Protein AF-A0A1Y0MQ71-F1 (afdb_monomer_lite)

Foldseek 3Di:
DDDDDDDDDDDPVPPPPPQDWDWQDKDFLPLAAEEEEEEAQEAEEEEEADQHRIKTKIKGKDFDQRVQKDWDWDDDRNYIYIYIDGHPPDDDDPDVVCPPRRTHMYMYIYHHAAHEYEYEYEEHEYEYEDHYQAYHYEYQYYEYHYACYFYAEEDYYAAYEYAYAYEAQEDEDEDEDEPEEAAADDPGGNHYYYYYYNYYYYHHHYDD

Sequence (208 aa):
MRYFSIILLWLSFSPWALAQIETIKDIDASTLQVLQVDVDNISRLTVRTSQTNRFKAFMNTEGEFAAELVLNLIEAGGTWNINIGFAPGFTPTDDKLGAHKVIAAELILEIPKGKYLNVSGRCLSVALDGEFAAVELRLDGGNINAKNFLASGVLATSDGNINVKGLSGLYAETVGDPDKIDNRLPQSGTHKISVVAPRGNIRLKAKN

pLDDT: mean 86.79, std 15.9, range [43.97, 98.81]

Secondary structure (DSSP, 8-state):
---------------------EEEEEEE-SS--EEEEE-SS-SEEEEEEESSSEEEEEEEEESTTGGGEEEEEEEETTEEEEEEEEPTT------TTTTT---EEEEEEEEETT-EEEEEEEE-EEEEEEEEEEEEEEEEES-EEEEEEEEEEEEEESSS-EEEEEPTTEEEEEES--SEEEEES-S--SEEEEEE-SSSEEEEEE--

Radius of gyration: 21.51 Å; chains: 1; bounding box: 72×62×42 Å

Structure (mmCIF, N/CA/C/O backbone):
data_AF-A0A1Y0MQ71-F1
#
_entry.id   AF-A0A1Y0MQ71-F1
#
loop_
_atom_site.group_PDB
_atom_site.id
_atom_site.type_symbol
_atom_site.label_atom_id
_atom_site.label_alt_id
_atom_site.label_comp_id
_atom_site.label_asym_id
_atom_site.label_entity_id
_atom_site.label_seq_id
_atom_site.pdbx_PDB_ins_code
_atom_site.Cartn_x
_atom_site.Cartn_y
_atom_site.Cartn_z
_atom_site.occupancy
_atom_site.B_iso_or_equiv
_atom_site.auth_seq_id
_atom_site.auth_comp_id
_atom_site.auth_asym_id
_atom_site.auth_atom_id
_atom_site.pdbx_PDB_model_num
ATOM 1 N N . MET A 1 1 ? 53.744 50.545 3.471 1.00 44.28 1 MET A N 1
ATOM 2 C CA . MET A 1 1 ? 52.723 50.731 2.414 1.00 44.28 1 MET A CA 1
ATOM 3 C C . MET A 1 1 ? 51.681 49.644 2.663 1.00 44.28 1 MET A C 1
ATOM 5 O O . MET A 1 1 ? 52.001 48.494 2.438 1.00 44.28 1 MET A O 1
ATOM 9 N N . ARG A 1 2 ? 50.604 49.823 3.440 1.00 45.59 2 ARG A N 1
ATOM 10 C CA . ARG A 1 2 ? 49.530 50.836 3.452 1.00 45.59 2 ARG A CA 1
ATOM 11 C C . ARG A 1 2 ? 48.692 50.807 2.158 1.00 45.59 2 ARG A C 1
ATOM 13 O O . ARG A 1 2 ? 49.129 51.352 1.154 1.00 45.59 2 ARG A O 1
ATOM 20 N N . TYR A 1 3 ? 47.491 50.233 2.334 1.00 52.31 3 TYR A N 1
ATOM 21 C CA . TYR A 1 3 ? 46.225 50.351 1.587 1.00 52.31 3 TYR A CA 1
ATOM 22 C C . TYR A 1 3 ? 45.990 49.430 0.387 1.00 52.31 3 TYR A C 1
ATOM 24 O O . TYR A 1 3 ? 46.930 49.143 -0.333 1.00 52.31 3 TYR A O 1
ATOM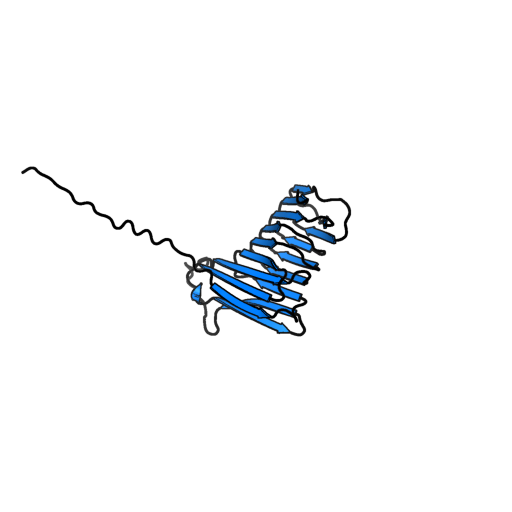 32 N N . PHE A 1 4 ? 44.775 49.019 0.008 1.00 49.03 4 PHE A N 1
ATOM 33 C CA . PHE A 1 4 ? 43.390 48.926 0.537 1.00 49.03 4 PHE A CA 1
ATOM 34 C C . PHE A 1 4 ? 42.535 48.730 -0.742 1.00 49.03 4 PHE A C 1
ATOM 36 O O . PHE A 1 4 ? 42.935 49.236 -1.791 1.00 49.03 4 PHE A O 1
ATOM 43 N N . SER A 1 5 ? 41.337 48.140 -0.636 1.00 50.25 5 SER A N 1
ATOM 44 C CA . SER A 1 5 ? 40.259 48.074 -1.666 1.00 50.25 5 SER A CA 1
ATOM 45 C C . SER A 1 5 ? 40.260 46.794 -2.523 1.00 50.25 5 SER A C 1
ATOM 47 O O . SER A 1 5 ? 41.122 46.623 -3.372 1.00 50.25 5 SER A O 1
ATOM 49 N N . ILE A 1 6 ? 39.465 45.760 -2.205 1.00 58.97 6 ILE A N 1
ATOM 50 C CA . ILE A 1 6 ? 37.991 45.601 -2.337 1.00 58.97 6 ILE A CA 1
ATOM 51 C C . ILE A 1 6 ? 37.548 45.377 -3.793 1.00 58.97 6 ILE A C 1
ATOM 53 O O . ILE A 1 6 ? 37.696 46.274 -4.610 1.00 58.97 6 ILE A O 1
ATOM 57 N N . ILE A 1 7 ? 36.970 44.189 -4.038 1.00 54.56 7 ILE A N 1
ATOM 58 C CA . ILE A 1 7 ? 35.753 43.820 -4.812 1.00 54.56 7 ILE A CA 1
ATOM 59 C C . ILE A 1 7 ? 35.741 42.274 -4.743 1.00 54.56 7 ILE A C 1
ATOM 61 O O . ILE A 1 7 ? 36.527 41.615 -5.408 1.00 54.56 7 ILE A O 1
ATOM 65 N N . LEU A 1 8 ? 35.152 41.614 -3.740 1.00 56.97 8 LEU A N 1
ATOM 66 C CA . LEU A 1 8 ? 33.726 41.317 -3.542 1.00 56.97 8 LEU A CA 1
ATOM 67 C C . LEU A 1 8 ? 32.816 41.593 -4.752 1.00 56.97 8 LEU A C 1
ATOM 69 O O . LEU A 1 8 ? 32.302 42.698 -4.877 1.00 56.97 8 LEU A O 1
ATOM 73 N N . LEU A 1 9 ? 32.531 40.573 -5.570 1.00 50.19 9 LEU A N 1
ATOM 74 C CA . LEU A 1 9 ? 31.205 40.434 -6.179 1.00 50.19 9 LEU A CA 1
ATOM 75 C C . LEU A 1 9 ? 30.901 38.977 -6.585 1.00 50.19 9 LEU A C 1
ATOM 77 O O . LEU A 1 9 ? 31.442 38.449 -7.546 1.00 50.19 9 LEU A O 1
ATOM 81 N N . TRP A 1 10 ? 29.992 38.374 -5.817 1.00 51.09 10 TRP A N 1
ATOM 82 C CA . TRP A 1 10 ? 28.863 37.580 -6.307 1.00 51.09 10 TRP A CA 1
ATOM 83 C C . TRP A 1 10 ? 29.130 36.437 -7.294 1.00 51.09 10 TRP A C 1
ATOM 85 O O . TRP A 1 10 ? 28.983 36.594 -8.499 1.00 51.09 10 TRP A O 1
ATOM 95 N N . LEU A 1 11 ? 29.281 35.231 -6.752 1.00 49.94 11 LEU A N 1
ATOM 96 C CA . LEU A 1 11 ? 28.632 34.047 -7.319 1.00 49.94 11 LEU A CA 1
ATOM 97 C C . LEU A 1 11 ? 28.221 33.116 -6.176 1.00 49.94 11 LEU A C 1
ATOM 99 O O . LEU A 1 11 ? 28.679 31.988 -6.043 1.00 49.94 11 LEU A O 1
ATOM 103 N N . SER A 1 12 ? 27.293 33.598 -5.350 1.00 49.66 12 SER A N 1
ATOM 104 C CA . SER A 1 12 ? 26.416 32.730 -4.561 1.00 49.66 12 SER A CA 1
ATOM 105 C C . SER A 1 12 ? 25.383 32.094 -5.497 1.00 49.66 12 SER A C 1
ATOM 107 O O . SER A 1 12 ? 24.180 32.261 -5.318 1.00 49.66 12 SER A O 1
ATOM 109 N N . PHE A 1 13 ? 25.841 31.407 -6.544 1.00 54.25 13 PHE A N 1
ATOM 110 C CA . PHE A 1 13 ? 24.999 30.469 -7.268 1.00 54.25 13 PHE A CA 1
ATOM 111 C C . PHE A 1 13 ? 24.965 29.226 -6.387 1.00 54.25 13 PHE A C 1
ATOM 113 O O . PHE A 1 13 ? 25.783 28.326 -6.529 1.00 54.25 13 PHE A O 1
ATOM 120 N N . SER A 1 14 ? 24.086 29.220 -5.385 1.00 62.50 14 SER A N 1
ATOM 121 C CA . SER A 1 14 ? 23.692 27.958 -4.775 1.00 62.50 14 SER A CA 1
ATOM 122 C C . SER A 1 14 ? 22.996 27.168 -5.881 1.00 62.50 14 SER A C 1
ATOM 124 O O . SER A 1 14 ? 21.925 27.614 -6.309 1.00 62.50 14 SER A O 1
ATOM 126 N N . PRO A 1 15 ? 23.541 26.047 -6.388 1.00 54.69 15 PRO A N 1
ATOM 127 C CA . PRO A 1 15 ? 22.699 25.147 -7.141 1.00 54.69 15 PRO A CA 1
ATOM 128 C C . PRO A 1 15 ? 21.646 24.676 -6.144 1.00 54.69 15 PRO A C 1
ATOM 130 O O . PRO A 1 15 ? 21.939 23.969 -5.180 1.00 54.69 15 PRO A O 1
ATOM 133 N N . TRP A 1 16 ? 20.416 25.150 -6.324 1.00 48.91 16 TRP A N 1
ATOM 134 C CA . TRP A 1 16 ? 19.265 24.438 -5.810 1.00 48.91 16 TRP A CA 1
ATOM 135 C C . TRP A 1 16 ? 19.377 23.054 -6.429 1.00 48.91 16 TRP A C 1
ATOM 137 O O . TRP A 1 16 ? 19.194 22.900 -7.635 1.00 48.91 16 TRP A O 1
ATOM 147 N N . ALA A 1 17 ? 19.820 22.083 -5.632 1.00 52.84 17 ALA A N 1
ATOM 148 C CA . ALA A 1 17 ? 19.812 20.689 -6.016 1.00 52.84 17 ALA A CA 1
ATOM 149 C C . ALA A 1 17 ? 18.341 20.325 -6.228 1.00 52.84 17 ALA A C 1
ATOM 151 O O . ALA A 1 17 ? 17.613 20.013 -5.289 1.00 52.84 17 ALA A O 1
ATOM 152 N N . LEU A 1 18 ? 17.875 20.493 -7.463 1.00 54.09 18 LEU A N 1
ATOM 153 C CA . LEU A 1 18 ? 16.592 19.989 -7.894 1.00 54.09 18 LEU A CA 1
ATOM 154 C C . LEU A 1 18 ? 16.779 18.480 -7.988 1.00 54.09 18 LEU A C 1
ATOM 156 O O . LEU A 1 18 ? 17.282 17.978 -8.989 1.00 54.09 18 LEU A O 1
ATOM 160 N N . ALA A 1 19 ? 16.434 17.766 -6.918 1.00 55.72 19 ALA A N 1
ATOM 161 C CA . ALA A 1 19 ? 16.170 16.342 -7.026 1.00 55.72 19 ALA A CA 1
ATOM 162 C C . ALA A 1 19 ? 15.092 16.176 -8.109 1.00 55.72 19 ALA A C 1
ATOM 164 O O . ALA A 1 19 ? 13.994 16.735 -7.999 1.00 55.72 19 ALA A O 1
ATOM 165 N N . GLN A 1 20 ? 15.447 15.518 -9.211 1.00 57.84 20 GLN A N 1
ATOM 166 C CA . GLN A 1 20 ? 14.554 15.350 -10.346 1.00 57.84 20 GLN A CA 1
ATOM 167 C C . GLN A 1 20 ? 13.576 14.220 -10.031 1.00 57.84 20 GLN A C 1
ATOM 169 O O . GLN A 1 20 ? 13.961 13.060 -9.943 1.00 57.84 20 GLN A O 1
ATOM 174 N N . ILE A 1 21 ? 12.296 14.562 -9.891 1.00 66.75 21 ILE A N 1
ATOM 175 C CA . ILE A 1 21 ? 11.217 13.574 -9.893 1.00 66.75 21 ILE A CA 1
ATOM 176 C C . ILE A 1 21 ? 10.925 13.235 -11.353 1.00 66.75 21 ILE A C 1
ATOM 178 O O . ILE A 1 21 ? 10.457 14.092 -12.107 1.00 66.75 21 ILE A O 1
ATOM 182 N N . GLU A 1 22 ? 11.186 11.997 -11.756 1.00 73.94 22 GLU A N 1
ATOM 183 C CA . GLU A 1 22 ? 10.904 11.535 -13.112 1.00 73.94 22 GLU A CA 1
ATOM 184 C C . GLU A 1 22 ? 9.571 10.780 -13.161 1.00 73.94 22 GLU A C 1
ATOM 186 O O . GLU A 1 22 ? 9.288 9.911 -12.332 1.00 73.94 22 GLU A O 1
ATOM 191 N N . THR A 1 23 ? 8.729 11.126 -14.141 1.00 74.94 23 THR A N 1
ATOM 192 C CA . THR A 1 23 ? 7.522 10.346 -14.449 1.00 74.94 23 THR A CA 1
ATOM 193 C C . THR A 1 23 ? 7.931 9.181 -15.332 1.00 74.94 23 THR A C 1
ATOM 195 O O . THR A 1 23 ? 8.272 9.381 -16.494 1.00 74.94 23 THR A O 1
ATOM 198 N N . ILE A 1 24 ? 7.881 7.968 -14.794 1.00 84.44 24 ILE A N 1
ATOM 199 C CA . ILE A 1 24 ? 8.388 6.777 -15.488 1.00 84.44 24 ILE A CA 1
ATOM 200 C C . ILE A 1 24 ? 7.271 6.066 -16.248 1.00 84.44 24 ILE A C 1
ATOM 202 O O . ILE A 1 24 ? 7.494 5.477 -17.306 1.00 84.44 24 ILE A O 1
ATOM 206 N N . LYS A 1 25 ? 6.046 6.112 -15.718 1.00 91.50 25 LYS A N 1
ATOM 207 C CA . LYS A 1 25 ? 4.867 5.519 -16.354 1.00 91.50 25 LYS A CA 1
ATOM 208 C C . LYS A 1 25 ? 3.671 6.440 -16.189 1.00 91.50 25 LYS A C 1
ATOM 210 O O . LYS A 1 25 ? 3.407 6.917 -15.091 1.00 91.50 25 LYS A O 1
ATOM 215 N N . ASP A 1 26 ? 2.926 6.613 -17.271 1.00 95.31 26 ASP A N 1
ATOM 216 C CA . ASP A 1 26 ? 1.573 7.158 -17.275 1.00 95.31 26 ASP A CA 1
ATOM 217 C C . ASP A 1 26 ? 0.793 6.338 -18.311 1.00 95.31 26 ASP A C 1
ATOM 219 O O . ASP A 1 26 ? 0.986 6.502 -19.520 1.00 95.31 26 ASP A O 1
ATOM 223 N N . ILE A 1 27 ? -0.044 5.403 -17.858 1.00 95.25 27 ILE A N 1
ATOM 224 C CA . ILE A 1 27 ? -0.747 4.442 -18.727 1.00 95.25 27 ILE A CA 1
ATOM 225 C C . ILE A 1 27 ? -2.211 4.252 -18.320 1.00 95.25 27 ILE A C 1
ATOM 227 O O . ILE A 1 27 ? -2.642 4.668 -17.242 1.00 95.25 27 ILE A O 1
ATOM 231 N N . ASP A 1 28 ? -3.006 3.699 -19.238 1.00 96.06 28 ASP A N 1
ATOM 232 C CA . ASP A 1 28 ? -4.424 3.448 -19.003 1.00 96.06 28 ASP A CA 1
ATOM 233 C C . ASP A 1 28 ? -4.573 2.265 -18.050 1.00 96.06 28 ASP A C 1
ATOM 235 O O . ASP A 1 28 ? -3.974 1.218 -18.260 1.00 96.06 28 ASP A O 1
ATOM 239 N N . ALA A 1 29 ? -5.353 2.456 -16.994 1.00 96.06 29 ALA A N 1
ATOM 240 C CA . ALA A 1 29 ? -5.538 1.502 -15.909 1.00 96.06 29 ALA A CA 1
ATOM 241 C C . ALA A 1 29 ? -6.984 0.999 -15.839 1.00 96.06 29 ALA A C 1
ATOM 243 O O . ALA A 1 29 ? -7.476 0.637 -14.767 1.00 96.06 29 ALA A O 1
ATOM 244 N N . SER A 1 30 ? -7.691 0.984 -16.974 1.00 93.62 30 SER A N 1
ATOM 245 C CA . SER A 1 30 ? -9.055 0.451 -17.047 1.00 93.62 30 SER A CA 1
ATOM 246 C C . SER A 1 30 ? -9.110 -1.039 -16.689 1.00 93.62 30 SER A C 1
ATOM 248 O O . SER A 1 30 ? -10.055 -1.482 -16.034 1.00 93.62 30 SER A O 1
ATOM 250 N N . THR A 1 31 ? -8.070 -1.795 -17.049 1.00 95.62 31 THR A N 1
ATOM 251 C CA . THR A 1 31 ? -7.940 -3.231 -16.767 1.00 95.62 31 THR A CA 1
ATOM 252 C C . THR A 1 31 ? -7.397 -3.530 -15.370 1.00 95.62 31 THR A C 1
ATOM 254 O O . THR A 1 31 ? -7.551 -4.657 -14.903 1.00 95.62 31 THR A O 1
ATOM 257 N N . LEU A 1 32 ? -6.797 -2.547 -14.686 1.00 97.50 32 LEU A N 1
ATOM 258 C CA . LEU A 1 32 ? -6.240 -2.720 -13.347 1.00 97.50 32 LEU A CA 1
ATOM 259 C C . LEU A 1 32 ? -7.355 -3.069 -12.358 1.00 97.50 32 LEU A C 1
ATOM 261 O O . LEU A 1 32 ? -8.319 -2.319 -12.194 1.00 97.50 32 LEU A O 1
ATOM 265 N N . GLN A 1 33 ? -7.196 -4.183 -11.657 1.00 97.94 33 GLN A N 1
ATOM 266 C CA . GLN A 1 33 ? -8.055 -4.622 -10.557 1.00 97.94 33 GLN A CA 1
ATOM 267 C C . GLN A 1 33 ? -7.247 -4.739 -9.266 1.00 97.94 33 GLN A C 1
ATOM 269 O O . GLN A 1 33 ? -7.675 -4.236 -8.225 1.00 97.94 33 GLN A O 1
ATOM 274 N N . VAL A 1 34 ? -6.064 -5.351 -9.364 1.00 98.25 34 VAL A N 1
ATOM 275 C CA . VAL A 1 34 ? -5.148 -5.589 -8.248 1.00 98.25 34 VAL A CA 1
ATOM 276 C C . VAL A 1 34 ? -3.786 -5.007 -8.589 1.00 98.25 34 VAL A C 1
ATOM 278 O O . VAL A 1 34 ? -3.207 -5.349 -9.617 1.00 98.25 34 VAL A O 1
ATOM 281 N N . LEU A 1 35 ? -3.263 -4.162 -7.709 1.00 98.25 35 LEU A N 1
ATOM 282 C CA . LEU A 1 35 ? -1.878 -3.725 -7.749 1.00 98.25 35 LEU A CA 1
ATOM 283 C C . LEU A 1 35 ? -1.082 -4.500 -6.699 1.00 98.25 35 LEU A C 1
ATOM 285 O O . LEU A 1 35 ? -1.373 -4.376 -5.510 1.00 98.25 35 LEU A O 1
ATOM 289 N N . GLN A 1 36 ? -0.087 -5.269 -7.128 1.00 97.81 36 GLN A N 1
ATOM 290 C CA . GLN A 1 36 ? 0.889 -5.909 -6.250 1.00 97.81 36 GLN A CA 1
ATOM 291 C C . GLN A 1 36 ? 2.201 -5.133 -6.321 1.00 97.81 36 GLN A C 1
ATOM 293 O O . GLN A 1 36 ? 2.704 -4.857 -7.410 1.00 97.81 36 GLN A O 1
ATOM 298 N N . VAL A 1 37 ? 2.745 -4.766 -5.168 1.00 95.25 37 VAL A N 1
ATOM 299 C CA . VAL A 1 37 ? 3.985 -3.998 -5.060 1.00 95.25 37 VAL A CA 1
ATOM 300 C C . VAL A 1 37 ? 4.932 -4.753 -4.141 1.00 95.25 37 VAL A C 1
ATOM 302 O O . VAL A 1 37 ? 4.658 -4.876 -2.948 1.00 95.25 37 VAL A O 1
ATOM 305 N N . ASP A 1 38 ? 6.032 -5.243 -4.703 1.00 88.94 38 ASP A N 1
ATOM 306 C CA . ASP A 1 38 ? 7.090 -5.927 -3.961 1.00 88.94 38 ASP A CA 1
ATOM 307 C C . ASP A 1 38 ? 8.361 -5.078 -3.999 1.00 88.94 38 ASP A C 1
ATOM 309 O O . ASP A 1 38 ? 8.937 -4.828 -5.066 1.00 88.94 38 ASP A O 1
ATOM 313 N N . VAL A 1 39 ? 8.728 -4.518 -2.847 1.00 76.06 39 VAL A N 1
ATOM 314 C CA . VAL A 1 39 ? 9.665 -3.395 -2.780 1.00 76.06 39 VAL A CA 1
ATOM 315 C C . VAL A 1 39 ? 10.624 -3.504 -1.600 1.00 76.06 39 VAL A C 1
ATOM 317 O O . VAL A 1 39 ? 10.389 -3.004 -0.502 1.00 76.06 39 VAL A O 1
ATOM 320 N N . ASP A 1 40 ? 11.773 -4.103 -1.887 1.00 77.31 40 ASP A N 1
ATOM 321 C CA . ASP A 1 40 ? 12.862 -4.319 -0.932 1.00 77.31 40 ASP A CA 1
ATOM 322 C C . ASP A 1 40 ? 14.002 -3.297 -1.018 1.00 77.31 40 ASP A C 1
ATOM 324 O O . ASP A 1 40 ? 14.785 -3.165 -0.079 1.00 77.31 40 ASP A O 1
ATOM 328 N N . ASN A 1 41 ? 14.095 -2.569 -2.133 1.00 73.44 41 ASN A N 1
ATOM 329 C CA . ASN A 1 41 ? 15.190 -1.640 -2.437 1.00 73.44 41 ASN A CA 1
ATOM 330 C C . ASN A 1 41 ? 14.737 -0.170 -2.448 1.00 73.44 41 ASN A C 1
ATOM 332 O O . ASN A 1 41 ? 15.340 0.662 -3.124 1.00 73.44 41 ASN A O 1
ATOM 336 N N . ILE A 1 42 ? 13.652 0.155 -1.737 1.00 83.06 42 ILE A N 1
ATOM 337 C CA . ILE A 1 42 ? 13.153 1.529 -1.606 1.00 83.06 42 ILE A CA 1
ATOM 338 C C . ILE A 1 42 ? 13.060 1.930 -0.139 1.00 83.06 42 ILE A C 1
ATOM 340 O O . ILE A 1 42 ? 12.716 1.121 0.716 1.00 83.06 42 ILE A O 1
ATOM 344 N N . SER A 1 43 ? 13.314 3.202 0.153 1.00 88.69 43 SER A N 1
ATOM 345 C CA . SER A 1 43 ? 13.180 3.759 1.502 1.00 88.69 43 SER A CA 1
ATOM 346 C C . SER A 1 43 ? 11.760 4.270 1.773 1.00 88.69 43 SER A C 1
ATOM 348 O O . SER A 1 43 ? 11.317 4.324 2.929 1.00 88.69 43 SER A O 1
ATOM 350 N N . ARG A 1 44 ? 11.021 4.630 0.712 1.00 93.19 44 ARG A N 1
ATOM 351 C CA . ARG A 1 44 ? 9.651 5.142 0.805 1.00 93.19 44 ARG A CA 1
ATOM 352 C C . ARG A 1 44 ? 8.770 4.684 -0.354 1.00 93.19 44 ARG A C 1
ATOM 354 O O . ARG A 1 44 ? 9.106 4.890 -1.515 1.00 93.19 44 ARG A O 1
ATOM 361 N N . LEU A 1 45 ? 7.580 4.191 -0.025 1.00 95.88 45 LEU A N 1
ATOM 362 C CA . LEU A 1 45 ? 6.470 4.013 -0.961 1.00 95.88 45 LEU A CA 1
ATOM 363 C C . LEU A 1 45 ? 5.356 5.002 -0.624 1.00 95.88 45 LEU A C 1
ATOM 365 O O . LEU A 1 45 ? 4.940 5.107 0.527 1.00 95.88 45 LEU A O 1
ATOM 369 N N . THR A 1 46 ? 4.818 5.690 -1.620 1.00 97.81 46 THR A N 1
ATOM 370 C CA . THR A 1 46 ? 3.577 6.456 -1.499 1.00 97.81 46 THR A CA 1
ATOM 371 C C . THR A 1 46 ? 2.577 5.941 -2.517 1.00 97.81 46 THR A C 1
ATOM 373 O O . THR A 1 46 ? 2.859 5.984 -3.706 1.00 97.81 46 THR A O 1
ATOM 376 N N . VAL A 1 47 ? 1.397 5.507 -2.081 1.00 98.50 47 VAL A N 1
ATOM 377 C CA . VAL A 1 47 ? 0.300 5.123 -2.978 1.00 98.50 47 VAL A CA 1
ATOM 378 C C . VAL A 1 47 ? -0.875 6.060 -2.748 1.00 98.50 47 VAL A C 1
ATOM 380 O O . VAL A 1 47 ? -1.374 6.183 -1.628 1.00 98.50 47 VAL A O 1
ATOM 383 N N . ARG A 1 48 ? -1.318 6.734 -3.808 1.00 98.56 48 ARG A N 1
ATOM 384 C CA . ARG A 1 48 ? -2.458 7.652 -3.788 1.00 98.56 48 ARG A CA 1
ATOM 385 C C . ARG A 1 48 ? -3.518 7.185 -4.765 1.00 98.56 48 ARG A C 1
ATOM 387 O O . ARG A 1 48 ? -3.202 6.670 -5.835 1.00 98.56 48 ARG A O 1
ATOM 394 N N . THR A 1 49 ? -4.773 7.400 -4.409 1.00 98.44 49 THR A N 1
ATOM 395 C CA . THR A 1 49 ? -5.890 7.111 -5.309 1.00 98.44 49 THR A CA 1
ATOM 396 C C . THR A 1 49 ? -6.353 8.359 -6.053 1.00 98.44 49 THR A C 1
ATOM 398 O O . THR A 1 49 ? -6.278 9.479 -5.548 1.00 98.44 49 THR A O 1
ATOM 401 N N . SER A 1 50 ? -6.850 8.149 -7.265 1.00 97.44 50 SER A N 1
ATOM 402 C CA . SER A 1 50 ? -7.247 9.163 -8.235 1.00 97.44 50 SER A CA 1
ATOM 403 C C . SER A 1 50 ? -8.645 8.870 -8.761 1.00 97.44 50 SER A C 1
ATOM 405 O O . SER A 1 50 ? -9.076 7.722 -8.818 1.00 97.44 50 SER A O 1
ATOM 407 N N . GLN A 1 51 ? -9.365 9.912 -9.172 1.00 96.38 51 GLN A N 1
ATOM 408 C CA . GLN A 1 51 ? -10.658 9.755 -9.854 1.00 96.38 51 GLN A CA 1
ATOM 409 C C . GLN A 1 51 ? -10.491 9.386 -11.338 1.00 96.38 51 GLN A C 1
ATOM 411 O O . GLN A 1 51 ? -11.473 9.133 -12.029 1.00 96.38 51 GLN A O 1
ATOM 416 N N . THR A 1 52 ? -9.258 9.395 -11.849 1.00 95.88 52 THR A N 1
ATOM 417 C CA . THR A 1 52 ? -8.960 9.048 -13.241 1.00 95.88 52 THR A CA 1
ATOM 418 C C . THR A 1 52 ? -8.718 7.546 -13.391 1.00 95.88 52 THR A C 1
ATOM 420 O O . THR A 1 52 ? -8.245 6.895 -12.464 1.00 95.88 52 THR A O 1
ATOM 423 N N . ASN A 1 53 ? -8.961 6.999 -14.586 1.00 95.81 53 ASN A N 1
ATOM 424 C CA . ASN A 1 53 ? -8.592 5.620 -14.940 1.00 95.81 53 ASN A CA 1
ATOM 425 C C . ASN A 1 53 ? -7.120 5.510 -15.368 1.00 95.81 53 ASN A C 1
ATOM 427 O O . ASN A 1 53 ? -6.785 4.744 -16.266 1.00 95.81 53 ASN A O 1
ATOM 431 N N . ARG A 1 54 ? -6.236 6.314 -14.774 1.00 97.12 54 ARG A N 1
ATOM 432 C CA . ARG A 1 54 ? -4.811 6.346 -15.105 1.00 97.12 54 ARG A CA 1
ATOM 433 C C . ARG A 1 54 ? -4.005 5.741 -13.975 1.00 97.12 54 ARG A C 1
ATOM 435 O O . ARG A 1 54 ? -4.295 5.971 -12.803 1.00 97.12 54 ARG A O 1
ATOM 442 N N . PHE A 1 55 ? -2.976 5.005 -14.355 1.00 97.06 55 PHE A N 1
ATOM 443 C CA . PHE A 1 55 ? -1.902 4.624 -13.463 1.00 97.06 55 PHE A CA 1
ATOM 444 C C . PHE A 1 55 ? -0.702 5.512 -13.754 1.00 97.06 55 PHE A C 1
ATOM 446 O O . PHE A 1 55 ? -0.277 5.612 -14.910 1.00 97.06 55 PHE A O 1
ATOM 453 N N . LYS A 1 56 ? -0.142 6.122 -12.710 1.00 97.12 56 LYS A N 1
ATOM 454 C CA . LYS A 1 56 ? 1.091 6.901 -12.809 1.00 97.12 56 LYS A CA 1
ATOM 455 C C . LYS A 1 56 ? 2.111 6.409 -11.801 1.00 97.12 56 LYS A C 1
ATOM 457 O O . LYS A 1 56 ? 1.768 6.172 -10.645 1.00 97.12 56 LYS A O 1
ATOM 462 N N . ALA A 1 57 ? 3.358 6.303 -12.238 1.00 95.19 57 ALA A N 1
ATOM 463 C CA . ALA A 1 57 ? 4.485 5.994 -11.375 1.00 95.19 57 ALA A CA 1
ATOM 464 C C . ALA A 1 57 ? 5.567 7.060 -11.525 1.00 95.19 57 ALA A C 1
ATOM 466 O O . ALA A 1 57 ? 5.997 7.377 -12.639 1.00 95.19 57 ALA A O 1
ATOM 467 N N . PHE A 1 58 ? 6.022 7.562 -10.385 1.00 93.25 58 PHE A N 1
ATOM 468 C CA . PHE A 1 58 ? 7.135 8.489 -10.272 1.00 93.25 58 PHE A CA 1
ATOM 469 C C . PHE A 1 58 ? 8.173 7.875 -9.351 1.00 93.25 58 PHE A C 1
ATOM 471 O O . PHE A 1 58 ? 7.818 7.339 -8.299 1.00 93.25 58 PHE A O 1
ATOM 478 N N . MET A 1 59 ? 9.439 7.977 -9.725 1.00 88.94 59 MET A N 1
ATOM 479 C CA . MET A 1 59 ? 10.537 7.527 -8.882 1.00 88.94 59 MET A CA 1
ATOM 480 C C . MET A 1 59 ? 11.495 8.689 -8.672 1.00 88.94 59 MET A C 1
ATOM 482 O O . MET A 1 59 ? 11.797 9.434 -9.604 1.00 88.94 59 MET A O 1
ATOM 486 N N . ASN A 1 60 ? 11.937 8.847 -7.433 1.00 87.81 60 ASN A N 1
ATOM 487 C CA . ASN A 1 60 ? 13.047 9.712 -7.079 1.00 87.81 60 ASN A CA 1
ATOM 488 C C . ASN A 1 60 ? 14.131 8.827 -6.472 1.00 87.81 60 ASN A C 1
ATOM 490 O O . ASN A 1 60 ? 13.847 8.049 -5.565 1.00 87.81 60 ASN A O 1
ATOM 494 N N . THR A 1 61 ? 15.348 8.909 -6.987 1.00 83.88 61 THR A N 1
ATOM 495 C CA . THR A 1 61 ? 16.443 8.026 -6.585 1.00 83.88 61 THR A CA 1
ATOM 496 C C . THR A 1 61 ? 17.660 8.842 -6.211 1.00 83.88 61 THR A C 1
ATOM 498 O O . THR A 1 61 ? 18.103 9.694 -6.979 1.00 83.88 61 THR A O 1
ATOM 501 N N . GLU A 1 62 ? 18.243 8.520 -5.067 1.00 78.50 62 GLU A N 1
ATOM 502 C CA . GLU A 1 62 ? 19.519 9.058 -4.615 1.00 78.50 62 GLU A CA 1
ATOM 503 C C . GLU A 1 62 ? 20.497 7.911 -4.331 1.00 78.50 62 GLU A C 1
ATOM 505 O O . GLU A 1 62 ? 20.099 6.801 -3.965 1.00 78.50 62 GLU A O 1
ATOM 510 N N . GLY A 1 63 ? 21.791 8.184 -4.496 1.00 76.06 63 GLY A N 1
ATOM 511 C CA . GLY A 1 63 ? 22.866 7.222 -4.255 1.00 76.06 63 GLY A CA 1
ATOM 512 C C . GLY A 1 63 ? 23.673 6.875 -5.505 1.00 76.06 63 GLY A C 1
ATOM 513 O O . GLY A 1 63 ? 23.377 7.312 -6.613 1.00 76.06 63 GLY A O 1
ATOM 514 N N . GLU A 1 64 ? 24.727 6.085 -5.307 1.00 72.25 64 GLU A N 1
ATOM 515 C CA . GLU A 1 64 ? 25.722 5.758 -6.341 1.00 72.25 64 GLU A CA 1
ATOM 516 C C . GLU A 1 64 ? 25.131 5.002 -7.538 1.00 72.25 64 GLU A C 1
ATOM 518 O O . GLU A 1 64 ? 25.562 5.206 -8.667 1.00 72.25 64 GLU A O 1
ATOM 523 N N . PHE A 1 65 ? 24.108 4.180 -7.299 1.00 74.62 65 PHE A N 1
ATOM 524 C CA . PHE A 1 65 ? 23.468 3.344 -8.319 1.00 74.62 65 PHE A CA 1
ATOM 525 C C . PHE A 1 65 ? 22.059 3.820 -8.688 1.00 74.62 65 PHE A C 1
ATOM 527 O O . PHE A 1 65 ? 21.278 3.069 -9.265 1.00 74.62 65 PHE A O 1
ATOM 534 N N . ALA A 1 66 ? 21.721 5.065 -8.344 1.00 76.50 66 ALA A N 1
ATOM 535 C CA . ALA A 1 66 ? 20.403 5.649 -8.583 1.00 76.50 66 ALA A CA 1
ATOM 536 C C . ALA A 1 66 ? 19.991 5.595 -10.065 1.00 76.50 66 ALA A C 1
ATOM 538 O O . ALA A 1 66 ? 18.874 5.192 -10.374 1.00 76.50 66 ALA A O 1
ATOM 539 N N . ALA A 1 67 ? 20.917 5.927 -10.971 1.00 78.12 67 ALA A N 1
ATOM 540 C CA . ALA A 1 67 ? 20.676 5.950 -12.416 1.00 78.12 67 ALA A CA 1
ATOM 541 C C . ALA A 1 67 ? 20.401 4.564 -13.028 1.00 78.12 67 ALA A C 1
ATOM 543 O O . ALA A 1 67 ? 19.869 4.474 -14.129 1.00 78.12 67 ALA A O 1
ATOM 544 N N . GLU A 1 68 ? 20.755 3.494 -12.316 1.00 81.19 68 GLU A N 1
ATOM 545 C CA . GLU A 1 68 ? 20.632 2.115 -12.791 1.00 81.19 68 GLU A CA 1
ATOM 546 C C . GLU A 1 68 ? 19.345 1.451 -12.293 1.00 81.19 68 GLU A C 1
ATOM 548 O O . GLU A 1 68 ? 19.056 0.314 -12.662 1.00 81.19 68 GLU A O 1
ATOM 553 N N . LEU A 1 69 ? 18.562 2.124 -11.443 1.00 81.69 69 LEU A N 1
ATOM 554 C CA . LEU A 1 69 ? 17.276 1.608 -10.994 1.00 81.69 69 LEU A CA 1
ATOM 555 C C . LEU A 1 69 ? 16.202 1.778 -12.066 1.00 81.69 69 LEU A C 1
ATOM 557 O O . LEU A 1 69 ? 16.008 2.853 -12.627 1.00 81.69 69 LEU A O 1
ATOM 561 N N . VAL A 1 70 ? 15.427 0.719 -12.275 1.00 85.38 70 VAL A N 1
ATOM 562 C CA . VAL A 1 70 ? 14.296 0.695 -13.200 1.00 85.38 70 VAL A CA 1
ATOM 563 C C . VAL A 1 70 ? 13.040 0.170 -12.512 1.00 85.38 70 VAL A C 1
ATOM 565 O O . VAL A 1 70 ? 13.082 -0.756 -11.699 1.00 85.38 70 VAL A O 1
ATOM 568 N N . LEU A 1 71 ? 11.899 0.764 -12.865 1.00 88.56 71 LEU A N 1
ATOM 569 C CA . LEU A 1 71 ? 10.582 0.286 -12.460 1.00 88.56 71 LEU A CA 1
ATOM 570 C C . LEU A 1 71 ? 10.073 -0.740 -13.475 1.00 88.56 71 LEU A C 1
ATOM 572 O O . LEU A 1 71 ? 9.805 -0.403 -14.633 1.00 88.56 71 LEU A O 1
ATOM 576 N N . ASN A 1 72 ? 9.878 -1.974 -13.019 1.00 89.38 72 ASN A N 1
ATOM 577 C CA . ASN A 1 72 ? 9.255 -3.021 -13.815 1.00 89.38 72 ASN A CA 1
ATOM 578 C C . ASN A 1 72 ? 7.762 -3.079 -13.506 1.00 89.38 72 ASN A C 1
ATOM 580 O O . ASN A 1 72 ? 7.358 -3.083 -12.344 1.00 89.38 72 ASN A O 1
ATOM 584 N N . LEU A 1 73 ? 6.953 -3.153 -14.560 1.00 91.88 73 LEU A N 1
ATOM 585 C CA . LEU A 1 73 ? 5.512 -3.354 -14.482 1.00 91.88 73 LEU A CA 1
ATOM 586 C C . LEU A 1 73 ? 5.149 -4.556 -15.353 1.00 91.88 73 LEU A C 1
ATOM 588 O O . LEU A 1 73 ? 5.392 -4.537 -16.559 1.00 91.88 73 LEU A O 1
ATOM 592 N N . ILE A 1 74 ? 4.575 -5.588 -14.738 1.00 93.25 74 ILE A N 1
ATOM 593 C CA . ILE A 1 74 ? 4.103 -6.794 -15.423 1.00 93.25 74 ILE A CA 1
ATOM 594 C C . ILE A 1 74 ? 2.587 -6.868 -15.270 1.00 93.25 74 ILE A C 1
ATOM 596 O O . ILE A 1 74 ? 2.075 -6.911 -14.153 1.00 93.25 74 ILE A O 1
ATOM 600 N N . GLU A 1 75 ? 1.876 -6.914 -16.392 1.00 94.12 75 GLU A N 1
ATOM 601 C CA . GLU A 1 75 ? 0.416 -6.976 -16.430 1.00 94.12 75 GLU A CA 1
ATOM 602 C C . GLU A 1 75 ? -0.053 -8.391 -16.784 1.00 94.12 75 GLU A C 1
ATOM 604 O O . GLU A 1 75 ? 0.303 -8.935 -17.830 1.00 94.12 75 GLU A O 1
ATOM 609 N N . ALA A 1 76 ? -0.879 -8.990 -15.925 1.00 93.00 76 ALA A N 1
ATOM 610 C CA . ALA A 1 76 ? -1.467 -10.304 -16.158 1.00 93.00 76 ALA A CA 1
ATOM 611 C C . ALA A 1 76 ? -2.899 -10.361 -15.612 1.00 93.00 76 ALA A C 1
ATOM 613 O O . ALA A 1 76 ? -3.122 -10.309 -14.404 1.00 93.00 76 ALA A O 1
ATOM 614 N N . GLY A 1 77 ? -3.892 -10.466 -16.502 1.00 90.94 77 GLY A N 1
ATOM 615 C CA . GLY A 1 77 ? -5.291 -10.691 -16.112 1.00 90.94 77 GLY A CA 1
ATOM 616 C C . GLY A 1 77 ? -5.869 -9.636 -15.156 1.00 90.94 77 GLY A C 1
ATOM 617 O O . GLY A 1 77 ? -6.596 -9.986 -14.235 1.00 90.94 77 GLY A O 1
ATOM 618 N N . GLY A 1 78 ? -5.502 -8.361 -15.325 1.00 93.69 78 GLY A N 1
ATOM 619 C CA . GLY A 1 78 ? -5.921 -7.261 -14.443 1.00 93.69 78 GLY A CA 1
ATOM 620 C C . GLY A 1 78 ? -5.171 -7.174 -13.108 1.00 93.69 78 GLY A C 1
ATOM 621 O O . GLY A 1 78 ? -5.424 -6.265 -12.315 1.00 93.69 78 GLY A O 1
ATOM 622 N N . THR A 1 79 ? -4.217 -8.074 -12.870 1.00 97.44 79 THR A N 1
ATOM 623 C CA . THR A 1 79 ? -3.222 -7.952 -11.803 1.00 97.44 79 THR A CA 1
ATOM 624 C C . THR A 1 79 ? -1.966 -7.312 -12.366 1.00 97.44 79 THR A C 1
ATOM 626 O O . THR A 1 79 ? -1.422 -7.768 -13.374 1.00 97.44 79 THR A O 1
ATOM 629 N N . TRP A 1 80 ? -1.530 -6.229 -11.741 1.00 97.25 80 TRP A N 1
ATOM 630 C CA . TRP A 1 80 ? -0.341 -5.486 -12.124 1.00 97.25 80 TRP A CA 1
ATOM 631 C C . TRP A 1 80 ? 0.707 -5.656 -11.037 1.00 97.25 80 TRP A C 1
ATOM 633 O O . TRP A 1 80 ? 0.469 -5.285 -9.890 1.00 97.25 80 TRP A O 1
ATOM 643 N N . ASN A 1 81 ? 1.853 -6.219 -11.401 1.00 95.81 81 ASN A N 1
ATOM 644 C CA . ASN A 1 81 ? 2.966 -6.452 -10.491 1.00 95.81 81 ASN A CA 1
ATOM 645 C C . ASN A 1 81 ? 4.035 -5.390 -10.716 1.00 95.81 81 ASN A C 1
ATOM 647 O O . ASN A 1 81 ? 4.535 -5.246 -11.835 1.00 95.81 81 ASN A O 1
ATOM 651 N N . ILE A 1 82 ? 4.386 -4.672 -9.653 1.00 92.69 82 ILE A N 1
ATOM 652 C CA . ILE A 1 82 ? 5.432 -3.654 -9.640 1.00 92.69 82 ILE A CA 1
ATOM 653 C C . ILE A 1 82 ? 6.581 -4.122 -8.768 1.00 92.69 82 ILE A C 1
ATOM 655 O O . ILE A 1 82 ? 6.382 -4.505 -7.616 1.00 92.69 82 ILE A O 1
ATOM 659 N N . ASN A 1 83 ? 7.787 -4.002 -9.309 1.00 88.56 83 ASN A N 1
ATOM 660 C CA . ASN A 1 83 ? 9.017 -4.081 -8.540 1.00 88.56 83 ASN A CA 1
ATOM 661 C C . ASN A 1 83 ? 10.019 -3.035 -9.039 1.00 88.56 83 ASN A C 1
ATOM 663 O O . ASN A 1 83 ? 9.894 -2.499 -10.145 1.00 88.56 83 ASN A O 1
ATOM 667 N N . ILE A 1 84 ? 11.010 -2.748 -8.201 1.00 83.62 84 ILE A N 1
ATOM 668 C CA . ILE A 1 84 ? 12.165 -1.929 -8.562 1.00 83.62 84 ILE A CA 1
ATOM 669 C C . ILE A 1 84 ? 13.401 -2.815 -8.504 1.00 83.62 84 ILE A C 1
ATOM 671 O O . ILE A 1 84 ? 13.671 -3.467 -7.492 1.00 83.62 84 ILE A O 1
ATOM 675 N N . GLY A 1 85 ? 14.148 -2.823 -9.600 1.00 80.25 85 GLY A N 1
ATOM 676 C CA . GLY A 1 85 ? 15.387 -3.575 -9.735 1.00 80.25 85 GLY A CA 1
ATOM 677 C C . GLY A 1 85 ? 16.421 -2.784 -10.516 1.00 80.25 85 GLY A C 1
ATOM 678 O O . GLY A 1 85 ? 16.155 -1.672 -10.966 1.00 80.25 85 GLY A O 1
ATOM 679 N N . PHE A 1 86 ? 17.601 -3.365 -10.679 1.00 79.38 86 PHE A N 1
ATOM 680 C CA . PHE A 1 86 ? 18.620 -2.787 -11.542 1.00 79.38 86 PHE A CA 1
ATOM 681 C C . PHE A 1 86 ? 18.330 -3.063 -13.015 1.00 79.38 86 PHE A C 1
ATOM 683 O O . PHE A 1 86 ? 17.723 -4.080 -13.367 1.00 79.38 86 PHE A O 1
ATOM 690 N N . ALA A 1 87 ? 18.792 -2.157 -13.870 1.00 80.75 87 ALA A N 1
ATOM 691 C CA . ALA A 1 87 ? 18.774 -2.322 -15.307 1.00 80.75 87 ALA A CA 1
ATOM 692 C C . ALA A 1 87 ? 19.455 -3.650 -15.703 1.00 80.75 87 ALA A C 1
ATOM 694 O O . ALA A 1 87 ? 20.458 -4.047 -15.096 1.00 80.75 87 ALA A O 1
ATOM 695 N N . PRO A 1 88 ? 18.937 -4.361 -16.721 1.00 78.69 88 PRO A N 1
ATOM 696 C CA . PRO A 1 88 ? 19.560 -5.587 -17.199 1.00 78.69 88 PRO A CA 1
ATOM 697 C C . PRO A 1 88 ? 21.043 -5.378 -17.532 1.00 78.69 88 PRO A C 1
ATOM 699 O O . PRO A 1 88 ? 21.395 -4.475 -18.285 1.00 78.69 88 PRO A O 1
ATOM 702 N N . GLY A 1 89 ? 21.908 -6.238 -16.991 1.00 76.12 89 GLY A N 1
ATOM 703 C CA . GLY A 1 89 ? 23.357 -6.166 -17.207 1.00 76.12 89 GLY A CA 1
ATOM 704 C C . GLY A 1 89 ? 24.120 -5.311 -16.191 1.00 76.12 89 GLY A C 1
ATOM 705 O O . GLY A 1 89 ? 25.349 -5.351 -16.193 1.00 76.12 89 GLY A O 1
ATOM 706 N N . PHE A 1 90 ? 23.430 -4.610 -15.287 1.00 76.44 90 PHE A N 1
ATOM 707 C CA . PHE A 1 90 ? 24.069 -3.937 -14.163 1.00 76.44 90 PHE A CA 1
ATOM 708 C C . PHE A 1 90 ? 24.247 -4.900 -12.982 1.00 76.44 90 PHE A C 1
ATOM 710 O O . PHE A 1 90 ? 23.300 -5.538 -12.524 1.00 76.44 90 PHE A O 1
ATOM 717 N N . THR A 1 91 ? 25.476 -5.017 -12.480 1.00 75.50 91 THR A N 1
ATOM 718 C CA . THR A 1 91 ? 25.789 -5.733 -11.237 1.00 75.50 91 THR A CA 1
ATOM 719 C C . THR A 1 91 ? 26.499 -4.750 -10.313 1.00 75.50 91 THR A C 1
ATOM 721 O O . THR A 1 91 ? 27.567 -4.265 -10.695 1.00 75.50 91 THR A O 1
ATOM 724 N N . PRO A 1 92 ? 25.939 -4.429 -9.133 1.00 69.69 92 PRO A N 1
ATOM 725 C CA . PRO A 1 92 ? 26.615 -3.564 -8.177 1.00 69.69 92 PRO A CA 1
ATOM 726 C C . PRO A 1 92 ? 27.983 -4.149 -7.825 1.00 69.69 92 PRO A C 1
ATOM 728 O O . PRO A 1 92 ? 28.101 -5.339 -7.530 1.00 69.69 92 PRO A O 1
ATOM 731 N N . THR A 1 93 ? 29.024 -3.323 -7.856 1.00 68.88 93 THR A N 1
ATOM 732 C CA . THR A 1 93 ? 30.347 -3.748 -7.395 1.00 68.88 93 THR A CA 1
ATOM 733 C C . THR A 1 93 ? 30.312 -3.870 -5.873 1.00 68.88 93 THR A C 1
ATOM 735 O O . THR A 1 93 ? 30.054 -2.881 -5.188 1.00 68.88 93 THR A O 1
ATOM 738 N N . ASP A 1 94 ? 30.593 -5.063 -5.342 1.00 58.38 94 ASP A N 1
ATOM 739 C CA . ASP A 1 94 ? 30.723 -5.320 -3.901 1.00 58.38 94 ASP A CA 1
ATOM 740 C C . ASP A 1 94 ? 31.986 -4.636 -3.340 1.00 58.38 94 ASP A C 1
ATOM 742 O O . ASP A 1 94 ? 33.022 -5.262 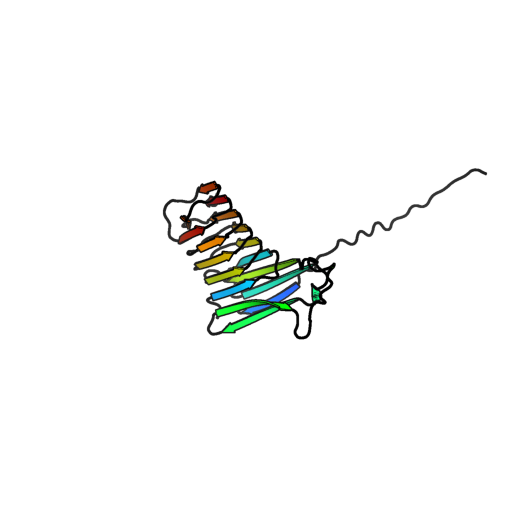-3.094 1.00 58.38 94 ASP A O 1
ATOM 746 N N . ASP A 1 95 ? 31.935 -3.318 -3.146 1.00 51.16 95 ASP A N 1
ATOM 747 C CA . ASP A 1 95 ? 32.939 -2.624 -2.347 1.00 51.16 95 ASP A CA 1
ATOM 748 C C .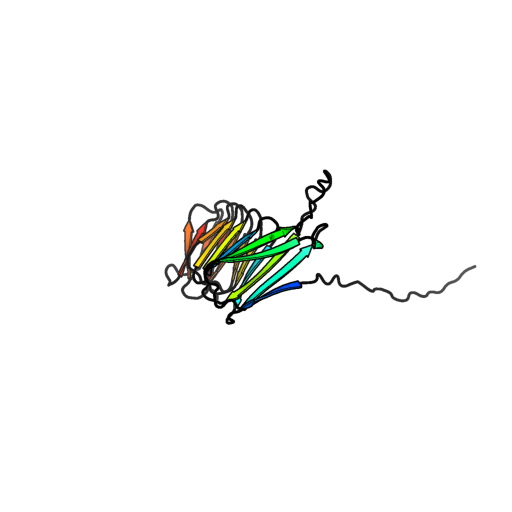 ASP A 1 95 ? 32.656 -2.894 -0.862 1.00 51.16 95 ASP A C 1
ATOM 750 O O . ASP A 1 95 ? 31.633 -2.488 -0.307 1.00 51.16 95 ASP A O 1
ATOM 754 N N . LYS A 1 96 ? 33.589 -3.576 -0.189 1.00 58.16 96 LYS A N 1
ATOM 755 C CA . LYS A 1 96 ? 33.508 -3.926 1.240 1.00 58.16 96 LYS A CA 1
ATOM 756 C C . LYS A 1 96 ? 33.493 -2.700 2.165 1.00 58.16 96 LYS A C 1
ATOM 758 O O . LYS A 1 96 ? 33.175 -2.849 3.343 1.00 58.16 96 LYS A O 1
ATOM 763 N N . LEU A 1 97 ? 33.802 -1.505 1.651 1.00 53.56 97 LEU A N 1
ATOM 764 C CA . LEU A 1 97 ? 33.622 -0.219 2.342 1.00 53.56 97 LEU A CA 1
ATOM 765 C C . LEU A 1 97 ? 32.320 0.508 1.939 1.00 53.56 97 LEU A C 1
ATOM 767 O O . LEU A 1 97 ? 31.932 1.478 2.589 1.00 53.56 97 LEU A O 1
ATOM 771 N N . GLY A 1 98 ? 31.637 0.030 0.894 1.00 45.03 98 GLY A N 1
ATOM 772 C CA . GLY A 1 98 ? 30.410 0.574 0.307 1.00 45.03 98 GLY A CA 1
ATOM 773 C C . GLY A 1 98 ? 29.150 -0.268 0.542 1.00 45.03 98 GLY A C 1
ATOM 774 O O . GLY A 1 98 ? 28.087 0.122 0.073 1.00 45.03 98 GLY A O 1
ATOM 775 N N . ALA A 1 99 ? 29.221 -1.364 1.308 1.00 43.97 99 ALA A N 1
ATOM 776 C CA . ALA A 1 99 ? 28.094 -2.270 1.594 1.00 43.97 99 ALA A CA 1
ATOM 777 C C . ALA A 1 99 ? 26.860 -1.603 2.257 1.00 43.97 99 ALA A C 1
ATOM 779 O O . ALA A 1 99 ? 25.824 -2.240 2.408 1.00 43.97 99 ALA A O 1
ATOM 780 N N . HIS A 1 100 ? 26.953 -0.317 2.620 1.00 49.19 100 HIS A N 1
ATOM 781 C CA . HIS A 1 100 ? 25.866 0.549 3.089 1.00 49.19 100 HIS A CA 1
ATOM 782 C C . HIS A 1 100 ? 25.777 1.882 2.315 1.00 49.19 100 HIS A C 1
ATOM 784 O O . HIS A 1 100 ? 25.287 2.874 2.854 1.00 49.19 100 HIS A O 1
ATOM 790 N N . LYS A 1 101 ? 26.222 1.967 1.054 1.00 53.00 101 LYS A N 1
ATOM 791 C CA . LYS A 1 101 ? 25.823 3.083 0.178 1.00 53.00 101 LYS A CA 1
ATOM 792 C C . LYS A 1 101 ? 24.352 2.890 -0.186 1.00 53.00 101 LYS A C 1
ATOM 794 O O . LYS A 1 101 ? 23.999 2.297 -1.199 1.00 53.00 101 LYS A O 1
ATOM 799 N N . VAL A 1 102 ? 23.516 3.330 0.752 1.00 55.47 102 VAL A N 1
ATOM 800 C CA . VAL A 1 102 ? 22.062 3.224 0.766 1.00 55.47 102 VAL A CA 1
ATOM 801 C C . VAL A 1 102 ? 21.521 3.837 -0.514 1.00 55.47 102 VAL A C 1
ATOM 803 O O . VAL A 1 102 ? 21.579 5.050 -0.703 1.00 55.47 102 VAL A O 1
ATOM 806 N N . ILE A 1 103 ? 20.993 2.995 -1.392 1.00 63.16 103 ILE A N 1
ATOM 807 C CA . ILE A 1 103 ? 20.120 3.467 -2.453 1.00 63.16 103 ILE A CA 1
ATOM 808 C C . ILE A 1 103 ? 18.846 3.944 -1.761 1.00 63.16 103 ILE A C 1
ATOM 810 O O . ILE A 1 103 ? 18.131 3.158 -1.138 1.00 63.16 103 ILE A O 1
ATOM 814 N N . ALA A 1 104 ? 18.597 5.246 -1.816 1.00 72.31 104 ALA A N 1
ATOM 815 C CA . ALA A 1 104 ? 17.376 5.839 -1.303 1.00 72.31 104 ALA A CA 1
ATOM 816 C C . ALA A 1 104 ? 16.454 6.086 -2.495 1.00 72.31 104 ALA A C 1
ATOM 818 O O . ALA A 1 104 ? 16.513 7.129 -3.140 1.00 72.31 104 ALA A O 1
ATOM 819 N N . ALA A 1 105 ? 15.634 5.087 -2.814 1.00 83.62 105 ALA A N 1
ATOM 820 C CA . ALA A 1 105 ? 14.570 5.238 -3.792 1.00 83.62 105 ALA A CA 1
ATOM 821 C C . ALA A 1 105 ? 13.250 5.569 -3.086 1.00 83.62 105 ALA A C 1
ATOM 823 O O . ALA A 1 105 ? 12.850 4.899 -2.130 1.00 83.62 105 ALA A O 1
ATOM 824 N N . GLU A 1 106 ? 12.563 6.594 -3.576 1.00 90.38 106 GLU A N 1
ATOM 825 C CA . GLU A 1 106 ? 11.183 6.907 -3.235 1.00 90.38 106 GLU A CA 1
ATOM 826 C C . GLU A 1 106 ? 10.294 6.618 -4.448 1.00 90.38 106 GLU A C 1
ATOM 828 O O . GLU A 1 106 ? 10.477 7.198 -5.519 1.00 90.38 106 GLU A O 1
ATOM 833 N N . LEU A 1 107 ? 9.315 5.732 -4.275 1.00 93.31 107 LEU A N 1
ATOM 834 C CA . LEU A 1 107 ? 8.330 5.391 -5.296 1.00 93.31 107 LEU A CA 1
ATOM 835 C C . LEU A 1 107 ? 6.988 6.044 -4.958 1.00 93.31 107 LEU A C 1
ATOM 837 O O . LEU A 1 107 ? 6.453 5.857 -3.863 1.00 93.31 107 LEU A O 1
ATOM 841 N N . ILE A 1 108 ? 6.417 6.779 -5.907 1.00 96.12 108 ILE A N 1
ATOM 842 C CA . ILE A 1 108 ? 5.079 7.364 -5.807 1.00 96.12 108 ILE A CA 1
ATOM 843 C C . ILE A 1 108 ? 4.201 6.745 -6.889 1.00 96.12 108 ILE A C 1
ATOM 845 O O . ILE A 1 108 ? 4.482 6.871 -8.078 1.00 96.12 108 ILE A O 1
ATOM 849 N N . LEU A 1 109 ? 3.115 6.110 -6.466 1.00 97.44 109 LEU A N 1
ATOM 850 C CA . LEU A 1 109 ? 2.117 5.486 -7.319 1.00 97.44 109 LEU A CA 1
ATOM 851 C C . LEU A 1 109 ? 0.795 6.243 -7.194 1.00 97.44 109 LEU A C 1
ATOM 853 O O . LEU A 1 109 ? 0.313 6.491 -6.088 1.00 97.44 109 LEU A O 1
ATOM 857 N N . GLU A 1 110 ? 0.193 6.581 -8.327 1.00 98.06 110 GLU A N 1
ATOM 858 C CA . GLU A 1 110 ? -1.177 7.077 -8.421 1.00 98.06 110 GLU A CA 1
ATOM 859 C C . GLU A 1 110 ? -2.013 6.034 -9.163 1.00 98.06 110 GLU A C 1
ATOM 861 O O . GLU A 1 110 ? -1.689 5.678 -10.296 1.00 98.06 110 GLU A O 1
ATOM 866 N N . ILE A 1 111 ? -3.070 5.528 -8.526 1.00 98.19 111 ILE A N 1
ATOM 867 C CA . ILE A 1 111 ? -3.966 4.513 -9.098 1.00 98.19 111 ILE A CA 1
ATOM 868 C C . ILE A 1 111 ? -5.424 4.972 -9.063 1.00 98.19 111 ILE A C 1
ATOM 870 O O . ILE A 1 111 ? -5.767 5.816 -8.237 1.00 98.19 111 ILE A O 1
ATOM 874 N N . PRO A 1 112 ? -6.325 4.418 -9.888 1.00 98.25 112 PRO A N 1
ATOM 875 C CA . PRO A 1 112 ? -7.748 4.714 -9.768 1.00 98.25 112 PRO A CA 1
ATOM 876 C C . PRO A 1 112 ? -8.292 4.312 -8.387 1.00 98.25 112 PRO A C 1
ATOM 878 O O . PRO A 1 112 ? -7.797 3.376 -7.755 1.00 98.25 112 PRO A O 1
ATOM 881 N N . LYS A 1 113 ? -9.331 4.998 -7.908 1.00 98.12 113 LYS A N 1
ATOM 882 C CA . LYS A 1 113 ? -10.053 4.605 -6.687 1.00 98.12 113 LYS A CA 1
ATOM 883 C C . LYS A 1 113 ? -10.684 3.217 -6.808 1.00 98.12 113 LYS A C 1
ATOM 885 O O . LYS A 1 113 ? -11.019 2.758 -7.900 1.00 98.12 113 LYS A O 1
ATOM 890 N N . GLY A 1 114 ? -10.888 2.567 -5.661 1.00 97.44 114 GLY A N 1
ATOM 891 C CA . GLY A 1 114 ? -11.625 1.300 -5.591 1.00 97.44 114 GLY A CA 1
ATOM 892 C C . GLY A 1 114 ? -10.868 0.099 -6.165 1.00 97.44 114 GLY A C 1
ATOM 893 O O . GLY A 1 114 ? -11.488 -0.875 -6.580 1.00 97.44 114 GLY A O 1
ATOM 894 N N . LYS A 1 115 ? -9.534 0.161 -6.210 1.00 98.12 115 LYS A N 1
ATOM 895 C CA . LYS A 1 115 ? -8.674 -0.970 -6.588 1.00 98.12 115 LYS A CA 1
ATOM 896 C C . LYS A 1 115 ? -8.177 -1.715 -5.353 1.00 98.12 115 LYS A C 1
ATOM 898 O O . LYS A 1 115 ? -8.174 -1.161 -4.251 1.00 98.12 115 LYS A O 1
ATOM 903 N N . TYR A 1 116 ? -7.781 -2.967 -5.545 1.00 98.50 116 TYR A N 1
ATOM 904 C CA . TYR A 1 116 ? -7.121 -3.769 -4.521 1.00 98.50 116 TYR A CA 1
ATOM 905 C C . TYR A 1 116 ? -5.631 -3.446 -4.517 1.00 98.50 116 TYR A C 1
ATOM 907 O O . TYR A 1 116 ? -5.000 -3.425 -5.573 1.00 98.50 116 TYR A O 1
ATOM 915 N N . LEU A 1 117 ? -5.074 -3.207 -3.336 1.00 98.69 117 LEU A N 1
ATOM 916 C CA . LEU A 1 117 ? -3.653 -2.942 -3.150 1.00 98.69 117 LEU A CA 1
ATOM 917 C C . LEU A 1 117 ? -3.045 -4.042 -2.279 1.00 98.69 117 LEU A C 1
ATOM 919 O O . LEU A 1 117 ? -3.494 -4.252 -1.156 1.00 98.69 117 LEU A O 1
ATOM 923 N N . ASN A 1 118 ? -2.015 -4.708 -2.786 1.00 98.44 118 ASN A N 1
ATOM 924 C CA . ASN A 1 118 ? -1.195 -5.653 -2.042 1.00 98.44 118 ASN A CA 1
ATOM 925 C C . ASN A 1 118 ? 0.251 -5.150 -2.031 1.00 98.44 118 ASN A C 1
ATOM 927 O O . ASN A 1 118 ? 0.810 -4.868 -3.089 1.00 98.44 118 ASN A O 1
ATOM 931 N N . VAL A 1 119 ? 0.841 -4.999 -0.851 1.00 97.62 119 VAL A N 1
ATOM 932 C CA . VAL A 1 119 ? 2.200 -4.486 -0.683 1.00 97.62 119 VAL A CA 1
ATOM 933 C C . VAL A 1 119 ? 2.959 -5.351 0.312 1.00 97.62 119 VAL A C 1
ATOM 935 O O . VAL A 1 119 ? 2.515 -5.530 1.450 1.00 97.62 119 VAL A O 1
ATOM 938 N N . SER A 1 120 ? 4.141 -5.800 -0.099 1.00 95.25 120 SER A N 1
ATOM 939 C CA . SER A 1 120 ? 5.135 -6.447 0.755 1.00 95.25 120 SER A CA 1
ATOM 940 C C . SER A 1 120 ? 6.478 -5.727 0.662 1.00 95.25 120 SER A C 1
ATOM 942 O O . SER A 1 120 ? 6.844 -5.205 -0.393 1.00 95.25 120 SER A O 1
ATOM 944 N N . GLY A 1 121 ? 7.220 -5.687 1.766 1.00 91.50 121 GLY A N 1
ATOM 945 C CA . GLY A 1 121 ? 8.593 -5.186 1.753 1.00 91.50 121 GLY A CA 1
ATOM 946 C C . GLY A 1 121 ? 9.297 -5.323 3.097 1.00 91.50 121 GLY A C 1
ATOM 947 O O . GLY A 1 121 ? 8.656 -5.431 4.147 1.00 91.50 121 GLY A O 1
ATOM 948 N N . ARG A 1 122 ? 10.632 -5.307 3.068 1.00 89.44 122 ARG A N 1
ATOM 949 C CA . ARG A 1 122 ? 11.455 -5.505 4.270 1.00 89.44 122 ARG A CA 1
ATOM 950 C C . ARG A 1 122 ? 11.534 -4.290 5.194 1.00 89.44 122 ARG A C 1
ATOM 952 O O . ARG A 1 122 ? 11.091 -4.371 6.330 1.00 89.44 122 ARG A O 1
ATOM 959 N N . CYS A 1 123 ? 12.124 -3.173 4.767 1.00 90.06 123 CYS A N 1
ATOM 960 C CA . CYS A 1 123 ? 12.355 -2.018 5.646 1.00 90.06 123 CYS A CA 1
ATOM 961 C C . CYS A 1 123 ? 12.114 -0.699 4.910 1.00 90.06 123 CYS A C 1
ATOM 963 O O . CYS A 1 123 ? 13.010 -0.183 4.245 1.00 90.06 123 CYS A O 1
ATOM 965 N N . LEU A 1 124 ? 10.900 -0.150 5.023 1.00 92.19 124 LEU A N 1
ATOM 966 C CA . LEU A 1 124 ? 10.514 1.079 4.323 1.00 92.19 124 LEU A CA 1
ATOM 967 C C . LEU A 1 124 ? 9.388 1.840 5.021 1.00 92.19 124 LEU A C 1
ATOM 969 O O . LEU A 1 124 ? 8.609 1.290 5.797 1.00 92.19 124 LEU A O 1
ATOM 973 N N . SER A 1 125 ? 9.247 3.128 4.708 1.00 95.69 125 SER A N 1
ATOM 974 C CA . SER A 1 125 ? 8.045 3.872 5.089 1.00 95.69 125 SER A CA 1
ATOM 975 C C . SER A 1 125 ? 6.998 3.828 3.979 1.00 95.69 125 SER A C 1
ATOM 977 O O . SER A 1 125 ? 7.270 4.230 2.851 1.00 95.69 125 SER A O 1
ATOM 979 N N . VAL A 1 126 ? 5.775 3.419 4.313 1.00 97.94 126 VAL A N 1
ATOM 980 C CA . VAL A 1 126 ? 4.644 3.409 3.377 1.00 97.94 126 VAL A CA 1
ATOM 981 C C . VAL A 1 126 ? 3.656 4.514 3.733 1.00 97.94 126 VAL A C 1
ATOM 983 O O . VAL A 1 126 ? 3.232 4.645 4.883 1.00 97.94 126 VAL A O 1
ATOM 986 N N . ALA A 1 127 ? 3.270 5.312 2.743 1.00 98.50 127 ALA A N 1
ATOM 987 C CA . ALA A 1 127 ? 2.224 6.317 2.842 1.00 98.50 127 ALA A CA 1
ATOM 988 C C . ALA A 1 127 ? 1.047 5.951 1.929 1.00 98.50 127 ALA A C 1
ATOM 990 O O . ALA A 1 127 ? 1.228 5.795 0.725 1.00 98.50 127 ALA A O 1
ATOM 991 N N . LEU A 1 128 ? -0.157 5.850 2.488 1.00 98.69 128 LEU A N 1
ATOM 992 C CA . LEU A 1 128 ? -1.388 5.591 1.735 1.00 98.69 128 LEU A CA 1
ATOM 993 C C . LEU A 1 128 ? -2.289 6.829 1.776 1.00 98.69 128 LEU A C 1
ATOM 995 O O . LEU A 1 128 ? -2.488 7.402 2.850 1.00 98.69 128 LEU A O 1
ATOM 999 N N . ASP A 1 129 ? -2.839 7.234 0.631 1.00 98.62 129 ASP A N 1
ATOM 1000 C CA . ASP A 1 129 ? -3.781 8.356 0.538 1.00 98.62 129 ASP A CA 1
ATOM 1001 C C . ASP A 1 129 ? -5.011 8.012 -0.318 1.00 98.62 129 ASP A C 1
ATOM 1003 O O . ASP A 1 129 ? -4.914 7.779 -1.528 1.00 98.62 129 ASP A O 1
ATOM 1007 N N . GLY A 1 130 ? -6.183 8.011 0.315 1.00 98.06 130 GLY A N 1
ATOM 1008 C CA . GLY A 1 130 ? -7.474 7.860 -0.351 1.00 98.06 130 GLY A CA 1
ATOM 1009 C C . GLY A 1 130 ? -8.146 6.493 -0.185 1.00 98.06 130 GLY A C 1
ATOM 1010 O O . GLY A 1 130 ? -8.033 5.846 0.858 1.00 98.06 130 GLY A O 1
ATOM 1011 N N . GLU A 1 131 ? -8.921 6.098 -1.196 1.00 98.38 131 GLU A N 1
ATOM 1012 C CA . GLU A 1 131 ? -9.976 5.083 -1.083 1.00 98.38 131 GLU A CA 1
ATOM 1013 C C . GLU A 1 131 ? -9.691 3.851 -1.950 1.00 98.38 131 GLU A C 1
ATOM 1015 O O . GLU A 1 131 ? -9.706 3.909 -3.186 1.00 98.38 131 GLU A O 1
ATOM 1020 N N . PHE A 1 132 ? -9.484 2.718 -1.289 1.00 98.56 132 PHE A N 1
ATOM 1021 C CA . PHE A 1 132 ? -9.175 1.428 -1.901 1.00 98.56 132 PHE A CA 1
ATOM 1022 C C . PHE A 1 132 ? -10.332 0.458 -1.657 1.00 98.56 132 PHE A C 1
ATOM 1024 O O . PHE A 1 132 ? -11.025 0.556 -0.646 1.00 98.56 132 PHE A O 1
ATOM 1031 N N . ALA A 1 133 ? -10.524 -0.514 -2.551 1.00 98.06 133 ALA A N 1
ATOM 1032 C CA . ALA A 1 133 ? -11.500 -1.577 -2.298 1.00 98.06 133 ALA A CA 1
ATOM 1033 C C . ALA A 1 133 ? -11.037 -2.454 -1.127 1.00 98.06 133 ALA A C 1
ATOM 1035 O O . ALA A 1 133 ? -11.781 -2.697 -0.175 1.00 98.06 133 ALA A O 1
ATOM 1036 N N . ALA A 1 134 ? -9.771 -2.869 -1.170 1.00 98.50 134 ALA A N 1
ATOM 1037 C CA . ALA A 1 134 ? -9.096 -3.481 -0.042 1.00 98.50 134 ALA A CA 1
ATOM 1038 C C . ALA A 1 134 ? -7.592 -3.201 -0.073 1.00 98.50 134 ALA A C 1
ATOM 1040 O O . ALA A 1 134 ? -7.021 -2.926 -1.133 1.00 98.50 134 ALA A O 1
ATOM 1041 N N . VAL A 1 135 ? -6.965 -3.293 1.097 1.00 98.81 135 VAL A N 1
ATOM 1042 C CA . VAL A 1 135 ? -5.518 -3.176 1.276 1.00 98.81 135 VAL A CA 1
ATOM 1043 C C . VAL A 1 135 ? -5.007 -4.373 2.062 1.00 98.81 135 VAL A C 1
ATOM 1045 O O . VAL A 1 135 ? -5.527 -4.689 3.129 1.00 98.81 135 VAL A O 1
ATOM 1048 N N . GLU A 1 136 ? -3.965 -5.002 1.542 1.00 98.62 136 GLU A N 1
ATOM 1049 C CA . GLU A 1 136 ? -3.137 -5.980 2.234 1.00 98.62 136 GLU A CA 1
ATOM 1050 C C . GLU A 1 136 ? -1.703 -5.443 2.233 1.00 98.62 136 GLU A C 1
ATOM 1052 O O . GLU A 1 136 ? -1.008 -5.513 1.227 1.00 98.62 136 GLU A O 1
ATOM 1057 N N . LEU A 1 137 ? -1.289 -4.808 3.328 1.00 98.38 137 LEU A N 1
ATOM 1058 C CA . LEU A 1 137 ? 0.042 -4.216 3.461 1.00 98.38 137 LEU A CA 1
ATOM 1059 C C . LEU A 1 137 ? 0.766 -4.892 4.619 1.00 98.38 137 LEU A C 1
ATOM 1061 O O . LEU A 1 137 ? 0.347 -4.738 5.768 1.00 98.38 137 LEU A O 1
ATOM 1065 N N . ARG A 1 138 ? 1.862 -5.596 4.325 1.00 97.88 138 ARG A N 1
ATOM 1066 C CA . ARG A 1 138 ? 2.700 -6.266 5.327 1.00 97.88 138 ARG A CA 1
ATOM 1067 C C . ARG A 1 138 ? 4.165 -5.881 5.173 1.00 97.88 138 ARG A C 1
ATOM 1069 O O . ARG A 1 138 ? 4.735 -6.050 4.101 1.00 97.88 138 ARG A O 1
ATOM 1076 N N . LEU A 1 139 ? 4.762 -5.396 6.257 1.00 96.75 139 LEU A N 1
ATOM 1077 C CA . LEU A 1 139 ? 6.170 -5.013 6.322 1.00 96.75 139 LEU A CA 1
ATOM 1078 C C . LEU A 1 139 ? 6.912 -5.815 7.397 1.00 96.75 139 LEU A C 1
ATOM 1080 O O . LEU A 1 139 ? 6.377 -6.032 8.490 1.00 96.75 139 LEU A O 1
ATOM 1084 N N . ASP A 1 140 ? 8.167 -6.180 7.144 1.00 95.50 140 ASP A N 1
ATOM 1085 C CA . ASP A 1 140 ? 9.034 -6.699 8.215 1.00 95.50 140 ASP A CA 1
ATOM 1086 C C . ASP A 1 140 ? 9.440 -5.570 9.175 1.00 95.50 140 ASP A C 1
ATOM 1088 O O . ASP A 1 140 ? 9.536 -5.763 10.387 1.00 95.50 140 ASP A O 1
ATOM 1092 N N . GLY A 1 141 ? 9.610 -4.360 8.649 1.00 94.19 141 GLY A N 1
ATOM 1093 C CA . GLY A 1 141 ? 9.919 -3.165 9.410 1.00 94.19 141 GLY A CA 1
ATOM 1094 C C . GLY A 1 141 ? 9.619 -1.873 8.652 1.00 94.19 141 GLY A C 1
ATOM 1095 O O . GLY A 1 141 ? 9.553 -1.812 7.423 1.00 94.19 141 GLY A O 1
ATOM 1096 N N . GLY A 1 142 ? 9.448 -0.804 9.419 1.00 94.88 142 GLY A N 1
ATOM 1097 C CA . GLY A 1 142 ? 9.140 0.532 8.941 1.00 94.88 142 GLY A CA 1
ATOM 1098 C C . GLY A 1 142 ? 7.713 0.988 9.248 1.00 94.88 142 GLY A C 1
ATOM 1099 O O . GLY A 1 142 ? 6.868 0.257 9.770 1.00 94.88 142 GLY A O 1
ATOM 1100 N N . ASN A 1 143 ? 7.471 2.275 8.990 1.00 97.81 143 ASN A N 1
ATOM 1101 C CA . ASN A 1 143 ? 6.260 2.967 9.429 1.00 97.81 143 ASN A CA 1
ATOM 1102 C C . ASN A 1 143 ? 5.201 3.017 8.326 1.00 97.81 143 ASN A C 1
ATOM 1104 O O . ASN A 1 143 ? 5.496 3.423 7.197 1.00 97.81 143 ASN A O 1
ATOM 1108 N N . ILE A 1 144 ? 3.949 2.760 8.701 1.00 98.62 144 ILE A N 1
ATOM 1109 C CA . ILE A 1 144 ? 2.779 2.886 7.829 1.00 98.62 144 ILE A CA 1
ATOM 1110 C C . ILE A 1 144 ? 2.003 4.147 8.215 1.00 98.62 144 ILE A C 1
ATOM 1112 O O . ILE A 1 144 ? 1.612 4.335 9.368 1.00 98.62 144 ILE A O 1
ATOM 1116 N N . ASN A 1 145 ? 1.754 5.025 7.246 1.00 98.62 145 ASN A N 1
ATOM 1117 C CA . ASN A 1 145 ? 1.011 6.266 7.437 1.00 98.62 145 ASN A CA 1
ATOM 1118 C C . ASN A 1 145 ? -0.127 6.369 6.419 1.00 98.62 145 ASN A C 1
ATOM 1120 O O . ASN A 1 145 ? 0.100 6.699 5.259 1.00 98.62 145 ASN A O 1
ATOM 1124 N N . ALA A 1 146 ? -1.361 6.152 6.856 1.00 98.44 146 ALA A N 1
ATOM 1125 C CA . ALA A 1 146 ? -2.544 6.270 6.014 1.00 98.44 146 ALA A CA 1
ATOM 1126 C C . ALA A 1 146 ? -3.300 7.578 6.308 1.00 98.44 146 ALA A C 1
ATOM 1128 O O . ALA A 1 146 ? -3.602 7.893 7.464 1.00 98.44 146 ALA A O 1
ATOM 1129 N N . LYS A 1 147 ? -3.611 8.359 5.270 1.00 97.94 147 LYS A N 1
ATOM 1130 C CA . LYS A 1 147 ? -4.380 9.613 5.341 1.00 97.94 147 LYS A CA 1
ATOM 1131 C C . LYS A 1 147 ? -5.559 9.557 4.380 1.00 97.94 147 LYS A C 1
ATOM 1133 O O . LYS A 1 147 ? -5.495 8.861 3.378 1.00 97.94 147 LYS A O 1
ATOM 1138 N N . ASN A 1 148 ? -6.634 10.284 4.701 1.00 97.31 148 ASN A N 1
ATOM 1139 C CA . ASN A 1 148 ? -7.889 10.244 3.938 1.00 97.31 148 ASN A CA 1
ATOM 1140 C C . ASN A 1 148 ? -8.300 8.802 3.592 1.00 97.31 148 ASN A C 1
ATOM 1142 O O . ASN A 1 148 ? -8.724 8.528 2.476 1.00 97.31 148 ASN A O 1
ATOM 1146 N N . PHE A 1 149 ? -8.095 7.883 4.534 1.00 98.38 149 PHE A N 1
ATOM 1147 C CA . PHE A 1 149 ? -8.020 6.463 4.231 1.00 98.38 149 PHE A CA 1
ATOM 1148 C C . PHE A 1 149 ? -9.378 5.780 4.378 1.00 98.38 149 PHE A C 1
ATOM 1150 O O . PHE A 1 149 ? -10.037 5.938 5.408 1.00 98.38 149 PHE A O 1
ATOM 1157 N N . LEU A 1 150 ? -9.768 4.989 3.383 1.00 98.25 150 LEU A N 1
ATOM 1158 C CA . LEU A 1 150 ? -10.905 4.075 3.460 1.00 98.25 150 LEU A CA 1
ATOM 1159 C C . LEU A 1 150 ? -10.559 2.802 2.692 1.00 98.25 150 LEU A C 1
ATOM 1161 O O . LEU A 1 150 ? -10.263 2.865 1.501 1.00 98.25 150 LEU A O 1
ATOM 1165 N N . ALA A 1 151 ? -10.560 1.670 3.384 1.00 98.31 151 ALA A N 1
ATOM 1166 C CA . ALA A 1 151 ? -10.369 0.353 2.796 1.00 98.31 151 ALA A CA 1
ATOM 1167 C C . ALA A 1 151 ? -10.764 -0.722 3.807 1.00 98.31 151 ALA A C 1
ATOM 1169 O O . ALA A 1 151 ? -10.709 -0.488 5.018 1.00 98.31 151 ALA A O 1
ATOM 1170 N N . SER A 1 152 ? -11.080 -1.913 3.308 1.00 98.56 152 SER A N 1
ATOM 1171 C CA . SER A 1 152 ? -11.097 -3.126 4.128 1.00 98.56 152 SER A CA 1
ATOM 1172 C C . SER A 1 152 ? -9.760 -3.870 4.027 1.00 98.56 152 SER A C 1
ATOM 1174 O O . SER A 1 152 ? -9.067 -3.743 3.021 1.00 98.56 152 SER A O 1
ATOM 1176 N N . GLY A 1 153 ? -9.389 -4.665 5.033 1.00 98.12 153 GLY A N 1
ATOM 1177 C CA . GLY A 1 153 ? -8.215 -5.550 4.959 1.00 98.12 153 GLY A CA 1
ATOM 1178 C C . GLY A 1 153 ? -7.257 -5.419 6.140 1.00 98.12 153 GLY A C 1
ATOM 1179 O O . GLY A 1 153 ? -7.703 -5.414 7.290 1.00 98.12 153 GLY A O 1
ATOM 1180 N N . VAL A 1 154 ? -5.952 -5.351 5.869 1.00 98.69 154 VAL A N 1
ATOM 1181 C CA . VAL A 1 154 ? -4.887 -5.444 6.878 1.00 98.69 154 VAL A CA 1
ATOM 1182 C C . VAL A 1 154 ? -3.771 -4.425 6.624 1.00 98.69 154 VAL A C 1
ATOM 1184 O O . VAL A 1 154 ? -3.306 -4.254 5.499 1.00 98.69 154 VAL A O 1
ATOM 1187 N N . LEU A 1 155 ? -3.313 -3.780 7.701 1.00 98.69 155 LEU A N 1
ATOM 1188 C CA . LEU A 1 155 ? -2.062 -3.023 7.765 1.00 98.69 155 LEU A CA 1
ATOM 1189 C C . LEU A 1 155 ? -1.179 -3.653 8.848 1.00 98.69 155 LEU A C 1
ATOM 1191 O O . LEU A 1 155 ? -1.549 -3.644 10.024 1.00 98.69 155 LEU A O 1
ATOM 1195 N N . ALA A 1 156 ? -0.021 -4.185 8.472 1.00 98.38 156 ALA A N 1
ATOM 1196 C CA . ALA A 1 156 ? 0.873 -4.882 9.385 1.00 98.38 156 ALA A CA 1
ATOM 1197 C C . ALA A 1 156 ? 2.330 -4.444 9.219 1.00 98.38 156 ALA A C 1
ATOM 1199 O O . ALA A 1 156 ? 2.829 -4.314 8.103 1.00 98.38 156 ALA A O 1
ATOM 1200 N N . THR A 1 157 ? 3.025 -4.271 10.340 1.00 97.88 157 THR A N 1
ATOM 1201 C CA . THR A 1 157 ? 4.485 -4.126 10.392 1.00 97.88 157 THR A CA 1
ATOM 1202 C C . THR A 1 157 ? 5.025 -4.891 11.596 1.00 97.88 157 THR A C 1
ATOM 1204 O O . THR A 1 157 ? 4.411 -4.857 12.664 1.00 97.88 157 THR A O 1
ATOM 1207 N N . SER A 1 158 ? 6.145 -5.603 11.455 1.00 97.19 158 SER A N 1
ATOM 1208 C CA . SER A 1 158 ? 6.750 -6.321 12.594 1.00 97.19 158 SER A CA 1
ATOM 1209 C C . SER A 1 158 ? 7.634 -5.426 13.471 1.00 97.19 158 SER A C 1
ATOM 1211 O O . SER A 1 158 ? 7.951 -5.807 14.603 1.00 97.19 158 SER A O 1
ATOM 1213 N N . ASP A 1 159 ? 8.029 -4.254 12.963 1.00 96.81 159 ASP A N 1
ATOM 1214 C CA . ASP A 1 159 ? 8.817 -3.232 13.662 1.00 96.81 159 ASP A CA 1
ATOM 1215 C C . ASP A 1 159 ? 8.521 -1.840 13.090 1.00 96.81 159 ASP A C 1
ATOM 1217 O O . ASP A 1 159 ? 9.059 -1.442 12.057 1.00 96.81 159 ASP A O 1
ATOM 1221 N N . GLY A 1 160 ? 7.628 -1.087 13.720 1.00 97.25 160 GLY A N 1
ATOM 1222 C CA . GLY A 1 160 ? 7.291 0.256 13.270 1.00 97.25 160 GLY A CA 1
ATOM 1223 C C . GLY A 1 160 ? 5.916 0.725 13.710 1.00 97.25 160 GLY A C 1
ATOM 1224 O O . GLY A 1 160 ? 5.073 -0.026 14.191 1.00 97.25 160 GLY A O 1
ATOM 1225 N N . ASN A 1 161 ? 5.675 2.022 13.546 1.00 98.38 161 ASN A N 1
ATOM 1226 C CA . ASN A 1 161 ? 4.415 2.632 13.945 1.00 98.38 161 ASN A CA 1
ATOM 1227 C C . ASN A 1 161 ? 3.399 2.595 12.802 1.00 98.38 161 ASN A C 1
ATOM 1229 O O . ASN A 1 161 ? 3.750 2.812 11.637 1.00 98.38 161 ASN A O 1
ATOM 1233 N N . ILE A 1 162 ? 2.124 2.448 13.159 1.00 98.62 162 ILE A N 1
ATOM 1234 C CA . ILE A 1 162 ? 1.002 2.582 12.228 1.00 98.62 162 ILE A CA 1
ATOM 1235 C C . ILE A 1 162 ? 0.161 3.794 12.633 1.00 98.62 162 ILE A C 1
ATOM 1237 O O . ILE A 1 162 ? -0.400 3.850 13.728 1.00 98.62 162 ILE A O 1
ATOM 1241 N N . ASN A 1 163 ? 0.056 4.780 11.739 1.00 98.56 163 ASN A N 1
ATOM 1242 C CA . ASN A 1 163 ? -0.786 5.960 11.922 1.00 98.56 163 ASN A CA 1
ATOM 1243 C C . ASN A 1 163 ? -1.874 5.994 10.841 1.00 98.56 163 ASN A C 1
ATOM 1245 O O . ASN A 1 163 ? -1.558 6.107 9.659 1.00 98.56 163 ASN A O 1
ATOM 1249 N N . VAL A 1 164 ? -3.148 5.970 11.235 1.00 98.44 164 VAL A N 1
ATOM 1250 C CA . VAL A 1 164 ? -4.296 6.020 10.316 1.00 98.44 164 VAL A CA 1
ATOM 1251 C C . VAL A 1 164 ? -5.167 7.232 10.620 1.00 98.44 164 VAL A C 1
ATOM 1253 O O . VAL A 1 164 ? -5.605 7.436 11.754 1.00 98.44 164 VAL A O 1
ATOM 1256 N N . LYS A 1 165 ? -5.451 8.026 9.586 1.00 98.06 165 LYS A N 1
ATOM 1257 C CA . LYS A 1 165 ? -6.513 9.038 9.569 1.00 98.06 165 LYS A CA 1
ATOM 1258 C C . LYS A 1 165 ? -7.606 8.596 8.595 1.00 98.06 165 LYS A C 1
ATOM 1260 O O . LYS A 1 165 ? -7.466 8.791 7.384 1.00 98.06 165 LYS A O 1
ATOM 1265 N N . GLY A 1 166 ? -8.647 7.971 9.136 1.00 97.06 166 GLY A N 1
ATOM 1266 C CA . GLY A 1 166 ? -9.715 7.325 8.375 1.00 97.06 166 GLY A CA 1
ATOM 1267 C C . GLY A 1 166 ? -10.831 8.268 7.934 1.00 97.06 166 GLY A C 1
ATOM 1268 O O . GLY A 1 166 ? -11.137 9.235 8.630 1.00 97.06 166 GLY A O 1
ATOM 1269 N N . LEU A 1 167 ? -11.454 7.979 6.792 1.00 96.81 167 LEU A N 1
ATOM 1270 C CA . LEU A 1 167 ? -12.715 8.596 6.371 1.00 96.81 167 LEU A CA 1
ATOM 1271 C C . LEU A 1 167 ? -13.911 7.987 7.121 1.00 96.81 167 LEU A C 1
ATOM 1273 O O . LEU A 1 167 ? -13.786 6.979 7.820 1.00 96.81 167 LEU A O 1
ATOM 1277 N N . SER A 1 168 ? -15.083 8.609 6.964 1.00 95.44 168 SER A N 1
ATOM 1278 C CA . SER A 1 168 ? -16.337 8.082 7.511 1.00 95.44 168 SER A CA 1
ATOM 1279 C C . SER A 1 168 ? -16.600 6.659 7.011 1.00 95.44 168 SER A C 1
ATOM 1281 O O . SER A 1 168 ? -16.382 6.355 5.840 1.00 95.44 168 SER A O 1
ATOM 1283 N N . GLY A 1 169 ? -17.061 5.787 7.908 1.00 94.44 169 GLY A N 1
ATOM 1284 C CA . GLY A 1 169 ? -17.304 4.373 7.620 1.00 94.44 169 GLY A CA 1
ATOM 1285 C C . GLY A 1 169 ? -16.102 3.451 7.845 1.00 94.44 169 GLY A C 1
ATOM 1286 O O . GLY A 1 169 ? -16.302 2.2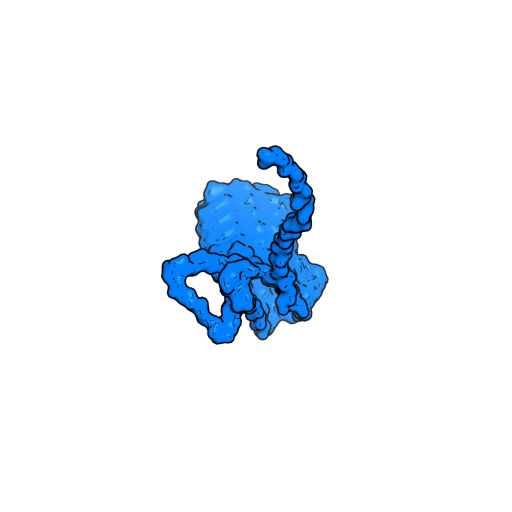37 7.856 1.00 94.44 169 GLY A O 1
ATOM 1287 N N . LEU A 1 170 ? -14.894 3.982 8.081 1.00 97.62 170 LEU A N 1
ATOM 1288 C CA . LEU A 1 170 ? -13.756 3.176 8.522 1.00 97.62 170 LEU A CA 1
ATOM 1289 C C . LEU A 1 170 ? -13.866 2.872 10.019 1.00 97.62 170 LEU A C 1
ATOM 1291 O O . LEU A 1 170 ? -13.959 3.785 10.840 1.00 97.62 170 LEU A O 1
ATOM 1295 N N . TYR A 1 171 ? -13.749 1.600 10.371 1.00 97.06 171 TYR A N 1
ATOM 1296 C CA . TYR A 1 171 ? -13.453 1.161 11.727 1.00 97.06 171 TYR A CA 1
ATOM 1297 C C . TYR A 1 171 ? -12.258 0.212 11.705 1.00 97.06 171 TYR A C 1
ATOM 1299 O O . TYR A 1 171 ? -11.924 -0.378 10.675 1.00 97.06 171 TYR A O 1
ATOM 1307 N N . ALA A 1 172 ? -11.584 0.100 12.842 1.00 95.94 172 ALA A N 1
ATOM 1308 C CA . ALA A 1 172 ? -10.349 -0.653 12.940 1.00 95.94 172 ALA A CA 1
ATOM 1309 C C . ALA A 1 172 ? -10.351 -1.563 14.158 1.00 95.94 172 ALA A C 1
ATOM 1311 O O . ALA A 1 172 ? -10.794 -1.163 15.237 1.00 95.94 172 ALA A O 1
ATOM 1312 N N . GLU A 1 173 ? -9.790 -2.753 13.984 1.00 95.06 173 GLU A N 1
ATOM 1313 C CA . GLU A 1 173 ? -9.408 -3.621 15.087 1.00 95.06 173 GLU A CA 1
ATOM 1314 C C . GLU A 1 173 ? -7.890 -3.696 15.179 1.00 95.06 173 GLU A C 1
ATOM 1316 O O . GLU A 1 173 ? -7.189 -3.754 14.169 1.00 95.06 173 GLU A O 1
ATOM 1321 N N . THR A 1 174 ? -7.386 -3.691 16.404 1.00 95.50 174 THR A N 1
ATOM 1322 C CA . THR A 1 174 ? -5.981 -3.982 16.665 1.00 95.50 174 THR A CA 1
ATOM 1323 C C . THR A 1 174 ? -5.849 -5.464 16.973 1.00 95.50 174 THR A C 1
ATOM 1325 O O . THR A 1 174 ? -6.648 -6.004 17.737 1.00 95.50 174 THR A O 1
ATOM 1328 N N . VAL A 1 175 ? -4.839 -6.109 16.400 1.00 93.81 175 VAL A N 1
ATOM 1329 C CA . VAL A 1 175 ? -4.531 -7.520 16.640 1.00 93.81 175 VAL A CA 1
ATOM 1330 C C . VAL A 1 175 ? -3.148 -7.628 17.285 1.00 93.81 175 VAL A C 1
ATOM 1332 O O . VAL A 1 175 ? -2.178 -7.065 16.776 1.00 93.81 175 VAL A O 1
ATOM 1335 N N . GLY A 1 176 ? -3.068 -8.375 18.388 1.00 90.56 176 GLY A N 1
ATOM 1336 C CA . GLY A 1 176 ? -1.859 -8.524 19.202 1.00 90.56 176 GLY A CA 1
ATOM 1337 C C . GLY A 1 176 ? -1.661 -7.392 20.215 1.00 90.56 176 GLY A C 1
ATOM 1338 O O . GLY A 1 176 ? -2.568 -6.594 20.450 1.00 90.56 176 GLY A O 1
ATOM 1339 N N . ASP A 1 177 ? -0.454 -7.331 20.781 1.00 90.94 177 ASP A N 1
ATOM 1340 C CA . ASP A 1 177 ? -0.092 -6.435 21.885 1.00 90.94 177 ASP A CA 1
ATOM 1341 C C . ASP A 1 177 ? 0.979 -5.416 21.440 1.00 90.94 177 ASP A C 1
ATOM 1343 O O . ASP A 1 177 ? 2.169 -5.637 21.660 1.00 90.94 177 ASP A O 1
ATOM 1347 N N . PRO A 1 178 ? 0.595 -4.319 20.758 1.00 93.25 178 PRO A N 1
ATOM 1348 C CA . PRO A 1 178 ? 1.518 -3.243 20.388 1.00 93.25 178 PRO A CA 1
ATOM 1349 C C . PRO A 1 178 ? 1.980 -2.443 21.618 1.00 93.25 178 PRO A C 1
ATOM 1351 O O . PRO A 1 178 ? 1.304 -2.419 22.648 1.00 93.25 178 PRO A O 1
ATOM 1354 N N . ASP A 1 179 ? 3.053 -1.661 21.471 1.00 93.12 179 ASP A N 1
ATOM 1355 C CA . ASP A 1 179 ? 3.618 -0.852 22.567 1.00 93.12 179 ASP A CA 1
ATOM 1356 C C . ASP A 1 179 ? 2.622 0.182 23.117 1.00 93.12 179 ASP A C 1
ATOM 1358 O O . ASP A 1 179 ? 2.598 0.498 24.310 1.00 93.12 179 ASP A O 1
ATOM 1362 N N . LYS A 1 180 ? 1.800 0.759 22.231 1.00 95.44 180 LYS A N 1
ATOM 1363 C CA . LYS A 1 180 ? 0.764 1.734 22.591 1.00 95.44 180 LYS A CA 1
ATOM 1364 C C . LYS A 1 180 ? -0.354 1.767 21.565 1.00 95.44 180 LYS A C 1
ATOM 1366 O O . LYS A 1 180 ? -0.098 1.740 20.363 1.00 95.44 180 LYS A O 1
ATOM 1371 N N . ILE A 1 181 ? -1.581 1.970 22.041 1.00 96.56 181 ILE A N 1
ATOM 1372 C CA . ILE A 1 181 ? -2.769 2.168 21.204 1.00 96.56 181 ILE A CA 1
ATOM 1373 C C . ILE A 1 181 ? -3.445 3.495 21.575 1.00 96.56 181 ILE A C 1
ATOM 1375 O O . ILE A 1 181 ? -3.794 3.724 22.729 1.00 96.56 181 ILE A O 1
ATOM 1379 N N . ASP A 1 182 ? -3.651 4.369 20.588 1.00 96.12 182 ASP A N 1
ATOM 1380 C CA . ASP A 1 182 ? -4.563 5.524 20.650 1.00 96.12 182 ASP A CA 1
ATOM 1381 C C . ASP A 1 182 ? -5.593 5.360 19.529 1.00 96.12 182 ASP A C 1
ATOM 1383 O O . ASP A 1 182 ? -5.353 5.798 18.402 1.00 96.12 182 ASP A O 1
ATOM 1387 N N . ASN A 1 183 ? -6.703 4.670 19.814 1.00 94.31 183 ASN A N 1
ATOM 1388 C CA . ASN A 1 183 ? -7.778 4.448 18.850 1.00 94.31 183 ASN A CA 1
ATOM 1389 C C . ASN A 1 183 ? -8.958 5.389 19.113 1.00 94.31 183 ASN A C 1
ATOM 1391 O O . ASN A 1 183 ? -9.627 5.305 20.140 1.00 94.31 183 ASN A O 1
ATOM 1395 N N . ARG A 1 184 ? -9.206 6.277 18.152 1.00 94.38 184 ARG A N 1
ATOM 1396 C CA . ARG A 1 184 ? -10.316 7.237 18.107 1.00 94.38 184 ARG A CA 1
ATOM 1397 C C . ARG A 1 184 ? -11.144 7.086 16.826 1.00 94.38 184 ARG A C 1
ATOM 1399 O O . ARG A 1 184 ? -11.769 8.051 16.388 1.00 94.38 184 ARG A O 1
ATOM 1406 N N . LEU A 1 185 ? -11.079 5.925 16.174 1.00 94.25 185 LEU A N 1
ATOM 1407 C CA . LEU A 1 185 ? -12.027 5.554 15.125 1.00 94.25 185 LEU A CA 1
ATOM 1408 C C . LEU A 1 185 ? -13.332 5.028 15.752 1.00 94.25 185 LEU A C 1
ATOM 1410 O O . LEU A 1 185 ? -13.331 4.603 16.910 1.00 94.25 185 LEU A O 1
ATOM 1414 N N . PRO A 1 186 ? -14.449 5.045 15.006 1.00 92.25 186 PRO A N 1
ATOM 1415 C CA . PRO A 1 186 ? -15.683 4.380 15.413 1.00 92.25 186 PR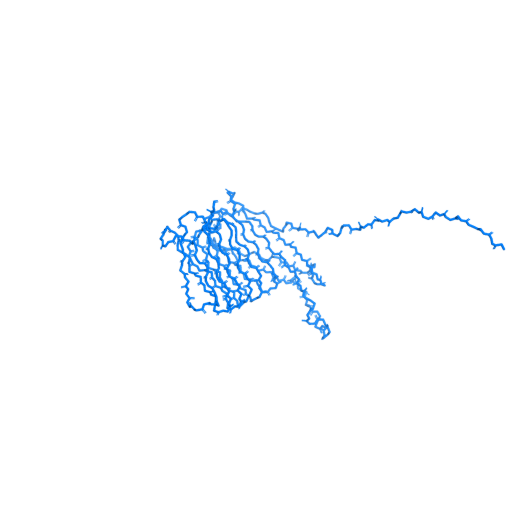O A CA 1
ATOM 1416 C C . PRO A 1 186 ? -15.479 2.886 15.710 1.00 92.25 186 PRO A C 1
ATOM 1418 O O . PRO A 1 186 ? -14.591 2.249 15.150 1.00 92.25 186 PRO A O 1
ATOM 1421 N N . GLN A 1 187 ? -16.344 2.310 16.550 1.00 88.88 187 GLN A N 1
ATOM 1422 C CA . GLN A 1 187 ? -16.335 0.869 16.856 1.00 88.88 187 GLN A CA 1
ATOM 1423 C C . GLN A 1 187 ? -17.006 0.008 15.772 1.00 88.88 187 GLN A C 1
ATOM 1425 O O . GLN A 1 187 ? -16.883 -1.213 15.783 1.00 88.88 187 GLN A O 1
ATOM 1430 N N . SER A 1 188 ? -17.731 0.633 14.844 1.00 90.31 188 SER A N 1
ATOM 1431 C CA . SER A 1 188 ? -18.424 -0.028 13.741 1.00 90.31 188 SER A CA 1
ATOM 1432 C C . SER A 1 188 ? -18.472 0.897 12.527 1.00 90.31 188 SER A C 1
ATOM 1434 O O . SER A 1 188 ? -18.424 2.122 12.662 1.00 90.31 188 SER A O 1
ATOM 1436 N N . GLY A 1 189 ? -18.559 0.303 11.343 1.00 92.00 189 GLY A N 1
ATOM 1437 C CA . GLY A 1 189 ? -18.583 0.993 10.065 1.00 92.00 189 GLY A CA 1
ATOM 1438 C C . GLY A 1 189 ? -18.771 0.006 8.917 1.00 92.00 189 GLY A C 1
ATOM 1439 O O . GLY A 1 189 ? -19.044 -1.173 9.126 1.00 92.00 189 GLY A O 1
ATOM 1440 N N . THR A 1 190 ? -18.626 0.497 7.692 1.00 95.50 190 THR A N 1
ATOM 1441 C CA . THR A 1 190 ? -18.760 -0.307 6.471 1.00 95.50 190 THR A CA 1
ATOM 1442 C C . THR A 1 190 ? -17.449 -0.966 6.051 1.00 95.50 190 THR A C 1
ATOM 1444 O O . THR A 1 190 ? -17.480 -1.978 5.358 1.00 95.50 190 THR A O 1
ATOM 1447 N N . HIS A 1 191 ? -16.309 -0.417 6.477 1.00 97.25 191 HIS A N 1
ATOM 1448 C CA . HIS A 1 191 ? -14.980 -0.885 6.094 1.00 97.25 191 HIS A CA 1
ATOM 1449 C C . HIS A 1 191 ? -14.157 -1.214 7.333 1.00 97.25 191 HIS A C 1
ATOM 1451 O O . HIS A 1 191 ? -13.940 -0.350 8.186 1.00 97.25 191 HIS A O 1
ATOM 1457 N N . LYS A 1 192 ? -13.697 -2.464 7.410 1.00 97.62 192 LYS A N 1
ATOM 1458 C CA . LYS A 1 192 ? -12.922 -2.994 8.532 1.00 97.62 192 LYS A CA 1
ATOM 1459 C C . LYS A 1 192 ? -11.450 -3.084 8.167 1.00 97.62 192 LYS A C 1
ATOM 1461 O O . LYS A 1 192 ? -11.104 -3.831 7.252 1.00 97.62 192 LYS A O 1
ATOM 1466 N N . ILE A 1 193 ? -10.585 -2.422 8.929 1.00 97.94 193 ILE A N 1
ATOM 1467 C CA . ILE A 1 193 ? -9.135 -2.605 8.819 1.00 97.94 193 ILE A CA 1
ATOM 1468 C C . ILE A 1 193 ? -8.569 -3.285 10.070 1.00 97.94 193 ILE A C 1
ATOM 1470 O O . ILE A 1 193 ? -8.832 -2.865 11.194 1.00 97.94 193 ILE A O 1
ATOM 1474 N N . SER A 1 194 ? -7.782 -4.337 9.876 1.00 98.25 194 SER A N 1
ATOM 1475 C CA . SER A 1 194 ? -7.035 -5.000 10.948 1.00 98.25 194 SER A CA 1
ATOM 1476 C C . SER A 1 194 ? -5.639 -4.400 11.011 1.00 98.25 194 SER A C 1
ATOM 1478 O O . SER A 1 194 ? -4.968 -4.284 9.986 1.00 98.25 194 SER A O 1
ATOM 1480 N N . VAL A 1 195 ? -5.197 -4.003 12.197 1.00 98.12 195 VAL A N 1
ATOM 1481 C CA . VAL A 1 195 ? -3.918 -3.320 12.389 1.00 98.12 195 VAL A CA 1
ATOM 1482 C C . VAL A 1 195 ? -3.028 -4.150 13.307 1.00 98.12 195 VAL A C 1
ATOM 1484 O O . VAL A 1 195 ? -3.426 -4.471 14.426 1.00 98.12 195 VAL A O 1
ATOM 1487 N N . VAL A 1 196 ? -1.830 -4.495 12.833 1.00 98.31 196 VAL A N 1
ATOM 1488 C CA . VAL A 1 196 ? -0.878 -5.381 13.524 1.00 98.31 196 VAL A CA 1
ATOM 1489 C C . VAL A 1 196 ? 0.474 -4.674 13.638 1.00 98.31 196 VAL A C 1
ATOM 1491 O O . VAL A 1 196 ? 1.104 -4.385 12.624 1.00 98.31 196 VAL A O 1
ATOM 1494 N N . ALA A 1 197 ? 0.932 -4.386 14.857 1.00 97.62 197 ALA A N 1
ATOM 1495 C CA . ALA A 1 197 ? 2.246 -3.775 15.091 1.00 97.62 197 ALA A CA 1
ATOM 1496 C C . ALA A 1 197 ? 2.861 -4.249 16.420 1.00 97.62 197 ALA A C 1
ATOM 1498 O O . ALA A 1 197 ? 2.819 -3.507 17.397 1.00 97.62 197 ALA A O 1
ATOM 1499 N N . PRO A 1 198 ? 3.416 -5.475 16.499 1.00 96.56 198 PRO A N 1
ATOM 1500 C CA . PRO A 1 198 ? 3.900 -6.054 17.757 1.00 96.56 198 PRO A CA 1
ATOM 1501 C C . PRO A 1 198 ? 5.027 -5.252 18.420 1.00 96.56 198 PRO A C 1
ATOM 1503 O O . PRO A 1 198 ? 5.186 -5.308 19.631 1.00 96.56 198 PRO A O 1
ATOM 1506 N N . ARG A 1 199 ? 5.821 -4.520 17.628 1.00 96.69 199 ARG A N 1
ATOM 1507 C CA . ARG A 1 199 ? 6.855 -3.590 18.102 1.00 96.69 199 ARG A CA 1
ATOM 1508 C C . ARG A 1 199 ? 6.612 -2.233 17.460 1.00 96.69 199 ARG A C 1
ATOM 1510 O O . ARG A 1 199 ? 7.048 -1.979 16.341 1.00 96.69 199 ARG A O 1
ATOM 1517 N N . GLY A 1 200 ? 5.843 -1.392 18.132 1.00 95.81 200 GLY A N 1
ATOM 1518 C CA . GLY A 1 200 ? 5.485 -0.071 17.642 1.00 95.81 200 GLY A CA 1
ATOM 1519 C C . GLY A 1 200 ? 4.158 0.442 18.179 1.00 95.81 200 GLY A C 1
ATOM 1520 O O . GLY A 1 200 ? 3.371 -0.262 18.807 1.00 95.81 200 GLY A O 1
ATOM 1521 N N . ASN A 1 201 ? 3.901 1.722 17.923 1.00 98.00 201 ASN A N 1
ATOM 1522 C CA . ASN A 1 201 ? 2.682 2.387 18.363 1.00 98.00 201 ASN A CA 1
ATOM 1523 C C . ASN A 1 201 ? 1.629 2.400 17.252 1.00 98.00 201 ASN A C 1
ATOM 1525 O O . ASN A 1 201 ? 1.927 2.689 16.089 1.00 98.00 201 ASN A O 1
ATOM 1529 N N . ILE A 1 202 ? 0.371 2.221 17.641 1.00 98.25 202 ILE A N 1
ATOM 1530 C CA . ILE A 1 202 ? -0.799 2.346 16.777 1.00 98.25 202 ILE A CA 1
ATOM 1531 C C . ILE A 1 202 ? -1.564 3.620 17.146 1.00 98.25 202 ILE A C 1
ATOM 1533 O O . ILE A 1 202 ? -1.974 3.816 18.293 1.00 98.25 202 ILE A O 1
ATOM 1537 N N . ARG A 1 203 ? -1.780 4.505 16.167 1.00 98.12 203 ARG A N 1
ATOM 1538 C CA . ARG A 1 203 ? -2.610 5.712 16.312 1.00 98.12 203 ARG A CA 1
ATOM 1539 C C . ARG A 1 203 ? -3.669 5.755 15.225 1.00 98.12 203 ARG A C 1
ATOM 1541 O O . ARG A 1 203 ? -3.343 5.883 14.048 1.00 98.12 203 ARG A O 1
ATOM 1548 N N . LEU A 1 204 ? -4.932 5.722 15.618 1.00 97.50 204 LEU A N 1
ATOM 1549 C CA . LEU A 1 204 ? -6.073 5.649 14.715 1.00 97.50 204 LEU A CA 1
ATOM 1550 C C . LEU A 1 204 ? -7.005 6.813 15.031 1.00 97.50 204 LEU A C 1
ATOM 1552 O O . LEU A 1 204 ? -7.417 6.990 16.174 1.00 97.50 204 LEU A O 1
ATOM 1556 N N . LYS A 1 205 ? -7.304 7.655 14.045 1.00 96.88 205 LYS A N 1
ATOM 1557 C CA . LYS A 1 205 ? -8.139 8.848 14.229 1.00 96.88 205 LYS A CA 1
ATOM 1558 C C . LYS A 1 205 ? -9.134 8.972 13.088 1.00 96.88 205 LYS A C 1
ATOM 1560 O O . LYS A 1 205 ? -8.770 8.761 11.933 1.00 96.88 205 LYS A O 1
ATOM 1565 N N . ALA A 1 206 ? -10.364 9.359 13.403 1.00 92.19 206 ALA A N 1
ATOM 1566 C CA . ALA A 1 206 ? -11.287 9.830 12.382 1.00 92.19 206 ALA A CA 1
ATOM 1567 C C . ALA A 1 206 ? -10.755 11.130 11.755 1.00 92.19 206 ALA A C 1
ATOM 1569 O O . ALA A 1 206 ? -10.043 11.909 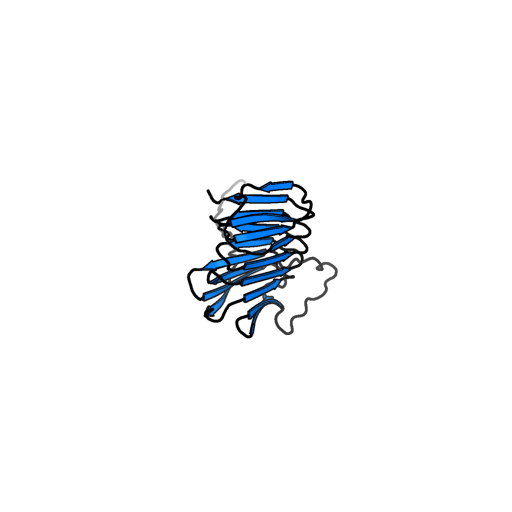12.400 1.00 92.19 206 ALA A O 1
ATOM 1570 N N . LYS A 1 207 ? -11.069 11.353 10.481 1.00 84.25 207 LYS A N 1
ATOM 1571 C CA . LYS A 1 207 ? -10.878 12.650 9.837 1.00 84.25 207 LYS A CA 1
ATOM 1572 C C . LYS A 1 207 ? -11.881 13.633 10.452 1.00 84.25 207 LYS A C 1
ATOM 1574 O O . LYS A 1 207 ? -13.080 13.382 10.386 1.00 84.25 207 LYS A O 1
ATOM 1579 N N . ASN A 1 208 ? -11.360 14.690 11.075 1.00 61.12 208 ASN A N 1
ATOM 1580 C CA . ASN A 1 208 ? -12.155 15.826 11.547 1.00 61.12 208 ASN A CA 1
ATOM 1581 C C . ASN A 1 208 ? -12.781 16.579 10.375 1.00 61.12 208 ASN A C 1
ATOM 1583 O O . ASN A 1 208 ? -12.093 16.691 9.330 1.00 61.12 208 ASN A O 1
#